Protein AF-A0AAV8VBW4-F1 (afdb_monomer)

Structure (mmCIF, N/CA/C/O backbone):
data_AF-A0AAV8VBW4-F1
#
_entry.id   AF-A0AAV8VBW4-F1
#
loop_
_atom_site.group_PDB
_atom_site.id
_atom_site.type_symbol
_atom_site.label_atom_id
_atom_site.label_alt_id
_atom_site.label_comp_id
_atom_site.label_asym_id
_atom_site.label_entity_id
_atom_site.label_seq_id
_atom_site.pdbx_PDB_ins_code
_atom_site.Cartn_x
_atom_site.Cartn_y
_atom_site.Cartn_z
_atom_site.occupancy
_atom_site.B_iso_or_equiv
_atom_site.auth_seq_id
_atom_site.auth_comp_id
_atom_site.auth_asym_id
_atom_site.auth_atom_id
_atom_site.pdbx_PDB_model_num
ATOM 1 N N . MET A 1 1 ? -19.497 1.468 20.052 1.00 55.47 1 MET A N 1
ATOM 2 C CA . MET A 1 1 ? -18.998 2.792 20.489 1.00 55.47 1 MET A CA 1
ATOM 3 C C . MET A 1 1 ? -19.080 2.876 22.002 1.00 55.47 1 MET A C 1
ATOM 5 O O . MET A 1 1 ? -20.159 2.646 22.531 1.00 55.47 1 MET A O 1
ATOM 9 N N . ALA A 1 2 ? -17.978 3.187 22.683 1.00 60.97 2 ALA A N 1
ATOM 10 C CA . ALA A 1 2 ? -18.010 3.494 24.112 1.00 60.97 2 ALA A CA 1
ATOM 11 C C . ALA A 1 2 ? -18.519 4.930 24.334 1.00 60.97 2 ALA A C 1
ATOM 13 O O . ALA A 1 2 ? -18.213 5.823 23.543 1.00 60.97 2 ALA A O 1
ATOM 14 N N . LEU A 1 3 ? -19.306 5.141 25.392 1.00 69.75 3 LEU A N 1
ATOM 15 C CA . LEU A 1 3 ? -19.822 6.462 25.783 1.00 69.75 3 LEU A CA 1
ATOM 16 C C . LEU A 1 3 ? -18.732 7.361 26.389 1.00 69.75 3 LEU A C 1
ATOM 18 O O . LEU A 1 3 ? -18.847 8.582 26.348 1.00 69.75 3 LEU A O 1
ATOM 22 N N . VAL A 1 4 ? -17.667 6.754 26.917 1.00 78.25 4 VAL A N 1
ATOM 23 C CA . VAL A 1 4 ? -16.506 7.425 27.509 1.00 78.25 4 VAL A CA 1
ATOM 24 C C . VAL A 1 4 ? -15.248 6.936 26.794 1.00 78.25 4 VAL A C 1
ATOM 26 O O . VAL A 1 4 ? -15.177 5.779 26.372 1.00 78.25 4 VAL A O 1
ATOM 29 N N . ILE A 1 5 ? -14.268 7.827 26.624 1.00 77.19 5 ILE A N 1
ATOM 30 C CA . ILE A 1 5 ? -12.952 7.480 26.074 1.00 77.19 5 ILE A CA 1
ATOM 31 C C . ILE A 1 5 ? -12.319 6.436 27.008 1.00 77.19 5 ILE A C 1
ATOM 33 O O . ILE A 1 5 ? -12.286 6.676 28.215 1.00 77.19 5 ILE A O 1
ATOM 37 N N . PRO A 1 6 ? -11.831 5.292 26.496 1.00 81.31 6 PRO A N 1
ATOM 38 C CA . PRO A 1 6 ? -11.199 4.296 27.351 1.00 81.31 6 PRO A CA 1
ATOM 39 C C . PRO A 1 6 ? -9.971 4.896 28.039 1.00 81.31 6 PRO A C 1
ATOM 41 O O . PRO A 1 6 ? -9.209 5.634 27.416 1.00 81.31 6 PRO A O 1
ATOM 44 N N . GLU A 1 7 ? -9.754 4.540 29.306 1.00 80.81 7 GLU A N 1
ATOM 45 C CA . GLU A 1 7 ? -8.625 5.047 30.103 1.00 80.81 7 GLU A CA 1
ATOM 46 C C . GLU A 1 7 ? -7.273 4.770 29.428 1.00 80.81 7 GLU A C 1
ATOM 48 O O . GLU A 1 7 ? -6.357 5.590 29.474 1.00 80.81 7 GLU A O 1
ATOM 53 N N . LYS A 1 8 ? -7.171 3.637 28.722 1.00 85.56 8 LYS A N 1
ATOM 54 C CA . LYS A 1 8 ? -5.994 3.236 27.947 1.00 85.56 8 LYS A CA 1
ATOM 55 C C . LYS A 1 8 ? -6.204 3.499 26.454 1.00 85.56 8 LYS A C 1
ATOM 57 O O . LYS A 1 8 ? -6.339 2.570 25.664 1.00 85.56 8 LYS A O 1
ATOM 62 N N . PHE A 1 9 ? -6.234 4.772 26.065 1.00 88.56 9 PHE A N 1
ATOM 63 C CA . PHE A 1 9 ? -6.279 5.177 24.658 1.00 88.56 9 PHE A CA 1
ATOM 64 C C . PHE A 1 9 ? -4.876 5.459 24.109 1.00 88.56 9 PHE A C 1
ATOM 66 O O . PHE A 1 9 ? -4.156 6.326 24.609 1.00 88.56 9 PHE A O 1
ATOM 73 N N . GLN A 1 10 ? -4.49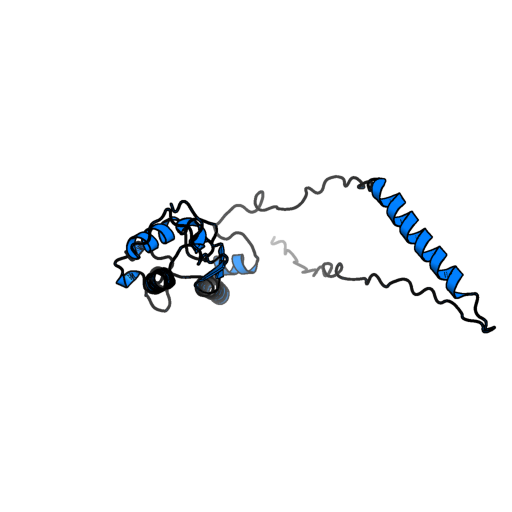0 4.774 23.033 1.00 91.06 10 GLN A N 1
ATOM 74 C CA . GLN A 1 10 ? -3.220 5.035 22.358 1.00 91.06 10 GLN A CA 1
ATOM 75 C C . GLN A 1 10 ? -3.397 6.072 21.247 1.00 91.06 10 GLN A C 1
ATOM 77 O O . GLN A 1 10 ? -3.991 5.811 20.202 1.00 91.06 10 GLN A O 1
ATOM 82 N N . HIS A 1 11 ? -2.843 7.270 21.443 1.00 91.25 11 HIS A N 1
ATOM 83 C CA . HIS A 1 11 ? -2.918 8.333 20.436 1.00 91.25 11 HIS A CA 1
ATOM 84 C C . HIS A 1 11 ? -2.100 8.034 19.177 1.00 91.25 11 HIS A C 1
ATOM 86 O O . HIS A 1 11 ? -2.507 8.414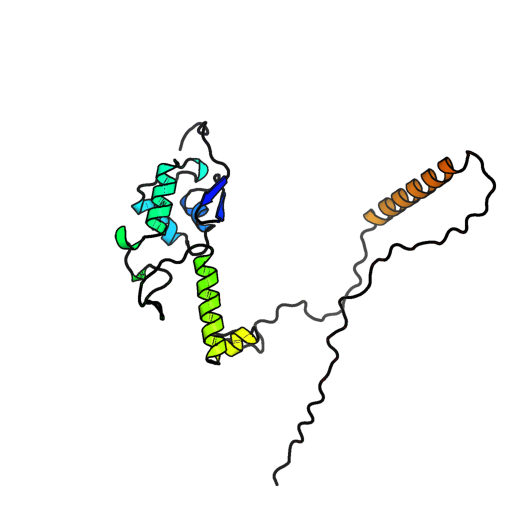 18.078 1.00 91.25 11 HIS A O 1
ATOM 92 N N . ILE A 1 12 ? -0.948 7.381 19.335 1.00 93.50 12 ILE A N 1
ATOM 93 C CA . ILE A 1 12 ? -0.034 7.056 18.242 1.00 93.50 12 ILE A CA 1
ATOM 94 C C . ILE A 1 12 ? 0.316 5.580 18.346 1.00 93.50 12 ILE A C 1
ATOM 96 O O . ILE A 1 12 ? 0.823 5.130 19.368 1.00 93.50 12 ILE A O 1
ATOM 100 N N . LEU A 1 13 ? 0.084 4.857 17.258 1.00 91.62 13 LEU A N 1
ATOM 101 C CA . LEU A 1 13 ? 0.465 3.459 17.108 1.00 91.62 13 LEU A CA 1
ATOM 102 C C . LEU A 1 13 ? 1.650 3.361 16.161 1.00 91.62 13 LEU A C 1
ATOM 104 O O . LEU A 1 13 ? 1.697 4.050 15.142 1.00 91.62 13 LEU A O 1
ATOM 108 N N . ARG A 1 14 ? 2.601 2.480 16.457 1.00 91.06 14 ARG A N 1
ATOM 109 C CA . ARG A 1 14 ? 3.718 2.200 15.554 1.00 91.06 14 ARG A CA 1
ATOM 110 C C . ARG A 1 14 ? 3.590 0.788 15.009 1.00 91.06 14 ARG A C 1
ATOM 112 O O . ARG A 1 14 ? 3.766 -0.178 15.735 1.00 91.06 14 ARG A O 1
ATOM 119 N N . ILE A 1 15 ? 3.314 0.683 13.710 1.00 90.06 15 ILE A N 1
ATOM 120 C CA . ILE A 1 15 ? 3.079 -0.591 13.022 1.00 90.06 15 ILE A CA 1
ATOM 121 C C . ILE A 1 15 ? 3.952 -0.648 11.764 1.00 90.06 15 ILE A C 1
ATOM 123 O O . ILE A 1 15 ? 3.994 0.305 10.979 1.00 90.06 15 ILE A O 1
ATOM 127 N N . LEU A 1 16 ? 4.680 -1.760 11.583 1.00 87.81 16 LEU A N 1
ATOM 128 C CA . LEU A 1 16 ? 5.540 -2.055 10.419 1.00 87.81 16 LEU A CA 1
ATOM 129 C C . LEU A 1 16 ? 6.483 -0.903 10.007 1.00 87.81 16 LEU A C 1
ATOM 131 O O . LEU A 1 16 ? 6.711 -0.657 8.820 1.00 87.81 16 LEU A O 1
ATOM 135 N N . GLY A 1 17 ? 7.027 -0.182 10.992 1.00 86.12 17 GLY A N 1
ATOM 136 C CA . GLY A 1 17 ? 7.956 0.933 10.774 1.00 86.12 17 GLY A CA 1
ATOM 137 C C . GLY A 1 17 ? 7.296 2.269 10.410 1.00 86.12 17 GLY A C 1
ATOM 138 O O . GLY A 1 17 ? 7.999 3.208 10.045 1.00 86.12 17 GLY A O 1
ATOM 139 N N . THR A 1 18 ? 5.969 2.382 10.521 1.00 91.88 18 THR A N 1
ATOM 140 C CA . THR A 1 18 ? 5.215 3.626 10.287 1.00 91.88 18 THR A CA 1
ATOM 141 C C . THR A 1 18 ? 4.433 4.057 11.526 1.00 91.88 18 THR A C 1
ATOM 143 O O . THR A 1 18 ? 4.012 3.216 12.319 1.00 91.88 18 THR A O 1
ATOM 146 N N . ASN A 1 19 ? 4.246 5.369 11.689 1.00 95.00 19 ASN A N 1
ATOM 147 C CA . ASN A 1 19 ? 3.419 5.937 12.752 1.00 95.00 19 ASN A CA 1
ATOM 148 C C . ASN A 1 19 ? 1.983 6.111 12.233 1.00 95.00 19 ASN A C 1
ATOM 150 O O . ASN A 1 19 ? 1.769 6.717 11.181 1.00 95.00 19 ASN A O 1
ATOM 154 N N . ILE A 1 20 ? 1.015 5.594 12.977 1.00 93.75 20 ILE A N 1
ATOM 155 C CA . ILE A 1 20 ? -0.411 5.584 12.666 1.00 93.75 20 ILE A CA 1
ATOM 156 C C . ILE A 1 20 ? -1.150 6.431 13.701 1.00 93.75 20 ILE A C 1
ATOM 158 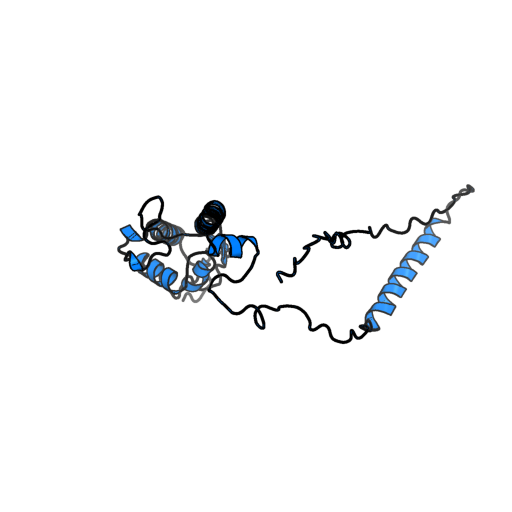O O . ILE A 1 20 ? -0.852 6.384 14.893 1.00 93.75 20 ILE A O 1
ATOM 162 N N . ASP A 1 21 ? -2.126 7.205 13.230 1.00 94.44 21 ASP A N 1
ATOM 163 C CA . ASP A 1 21 ? -2.984 8.044 14.067 1.00 94.44 21 ASP A CA 1
ATOM 164 C C . ASP A 1 21 ? -4.110 7.215 14.707 1.00 94.44 21 ASP A C 1
ATOM 166 O O . ASP A 1 21 ? -4.960 6.658 14.004 1.00 94.44 21 ASP A O 1
ATOM 170 N N . GLY A 1 22 ? -4.129 7.172 16.041 1.00 92.69 22 GLY A N 1
ATOM 171 C CA . GLY A 1 22 ? -5.095 6.431 16.852 1.00 92.69 22 GLY A CA 1
ATOM 172 C C . GLY A 1 22 ? -6.515 6.996 16.804 1.00 92.69 22 GLY A C 1
ATOM 173 O O . GLY A 1 22 ? -7.481 6.280 17.066 1.00 92.69 22 GLY A O 1
ATOM 174 N N . LYS A 1 23 ? -6.685 8.272 16.426 1.00 91.69 23 LYS A N 1
ATOM 175 C CA . LYS A 1 23 ? -8.010 8.914 16.376 1.00 91.69 23 LYS A CA 1
ATOM 176 C C . LYS A 1 23 ? -8.855 8.422 15.205 1.00 91.69 23 LYS A C 1
ATOM 178 O O . LYS A 1 23 ? -10.082 8.506 15.260 1.00 91.69 23 LYS A O 1
ATOM 183 N N . ARG A 1 24 ? -8.235 7.937 14.129 1.00 92.81 24 ARG A N 1
ATOM 184 C CA . ARG A 1 24 ? -8.947 7.450 12.938 1.00 92.81 24 ARG A CA 1
ATOM 185 C C . ARG A 1 24 ? -9.516 6.052 13.184 1.00 92.81 24 ARG A C 1
ATOM 187 O O . ARG A 1 24 ? -8.986 5.290 13.987 1.00 92.81 24 ARG A O 1
ATOM 194 N N . LYS A 1 25 ? -10.578 5.692 12.454 1.00 93.62 25 LYS A N 1
ATOM 195 C CA . LYS A 1 25 ? -11.069 4.302 12.438 1.00 93.62 25 LYS A CA 1
ATOM 196 C C . LYS A 1 25 ? -9.968 3.362 11.948 1.00 93.62 25 LYS A C 1
ATOM 198 O O . LYS A 1 25 ? -9.235 3.733 11.022 1.00 93.62 25 LYS A O 1
ATOM 203 N N . VAL A 1 26 ? -9.899 2.153 12.510 1.00 93.50 26 VAL A N 1
ATOM 204 C CA . VAL A 1 26 ? -8.814 1.184 12.249 1.00 93.50 26 VAL A CA 1
ATOM 205 C C . VAL A 1 26 ? -8.616 0.954 10.748 1.00 93.50 26 VAL A C 1
ATOM 207 O O . VAL A 1 26 ? -7.496 1.041 10.240 1.00 93.50 26 VAL A O 1
ATOM 210 N N . MET A 1 27 ? -9.714 0.777 10.003 1.00 92.94 27 MET A N 1
ATOM 211 C CA . MET A 1 27 ? -9.673 0.515 8.562 1.00 92.94 27 MET A CA 1
ATOM 212 C C . MET A 1 27 ? -8.894 1.586 7.782 1.00 92.94 27 MET A C 1
ATOM 214 O O . MET A 1 27 ? -8.099 1.255 6.898 1.00 92.94 27 MET A O 1
ATOM 218 N N . PHE A 1 28 ? -9.117 2.865 8.095 1.00 94.69 28 PHE A N 1
ATOM 219 C CA . PHE A 1 28 ? -8.440 3.982 7.432 1.00 94.69 28 PHE A CA 1
ATOM 220 C C . PHE A 1 28 ? -7.054 4.237 8.015 1.00 94.69 28 PHE A C 1
ATOM 222 O O . PHE A 1 28 ? -6.147 4.623 7.280 1.00 94.69 28 PHE A O 1
ATOM 229 N N . ALA A 1 29 ? -6.877 4.006 9.313 1.00 95.00 29 ALA A N 1
ATOM 230 C CA . ALA A 1 29 ? -5.608 4.185 10.000 1.00 95.00 29 ALA A CA 1
ATOM 231 C C . ALA A 1 29 ? -4.507 3.298 9.384 1.00 95.00 29 ALA A C 1
ATOM 233 O O . ALA A 1 29 ? -3.436 3.797 9.038 1.00 95.00 29 ALA A O 1
ATOM 234 N N . LEU A 1 30 ? -4.815 2.027 9.100 1.00 93.06 30 LEU A N 1
ATOM 235 C CA . LEU A 1 30 ? -3.878 1.083 8.473 1.00 93.06 30 LEU A CA 1
ATOM 236 C C . LEU A 1 30 ? -3.437 1.486 7.054 1.00 93.06 30 LEU A C 1
ATOM 238 O O . LEU A 1 30 ? -2.376 1.065 6.601 1.00 93.06 30 LEU A O 1
ATOM 242 N N . THR A 1 31 ? -4.197 2.335 6.351 1.00 94.25 31 THR A N 1
ATOM 243 C CA . THR A 1 31 ? -3.816 2.800 4.999 1.00 94.25 31 THR A CA 1
ATOM 244 C C . THR A 1 31 ? -2.630 3.764 4.986 1.00 94.25 31 THR A C 1
ATOM 246 O O . THR A 1 31 ? -2.091 4.057 3.921 1.00 94.25 31 THR A O 1
ATOM 249 N N . ALA A 1 32 ? -2.195 4.242 6.156 1.00 94.12 32 ALA A N 1
ATOM 250 C CA . ALA A 1 32 ? -0.945 4.985 6.284 1.00 94.12 32 ALA A CA 1
ATOM 251 C C . ALA A 1 32 ? 0.285 4.117 5.945 1.00 94.12 32 ALA A C 1
ATOM 253 O O . ALA A 1 32 ? 1.314 4.642 5.515 1.00 94.12 32 ALA A O 1
ATOM 254 N N . ILE A 1 33 ? 0.175 2.792 6.091 1.00 94.12 33 ILE A N 1
ATOM 255 C CA . ILE A 1 33 ? 1.232 1.848 5.733 1.00 94.12 33 ILE A CA 1
ATOM 256 C C . ILE A 1 33 ? 1.289 1.719 4.206 1.00 94.12 33 ILE A C 1
ATOM 258 O O . ILE A 1 33 ? 0.321 1.326 3.549 1.00 94.12 33 ILE A O 1
ATOM 262 N N . LYS A 1 34 ? 2.459 1.982 3.615 1.00 93.38 34 LYS A N 1
ATOM 263 C CA . LYS A 1 34 ? 2.677 1.741 2.181 1.00 93.38 34 LYS A CA 1
ATOM 264 C C . LYS A 1 34 ? 2.456 0.266 1.843 1.00 93.38 34 LYS A C 1
ATOM 266 O O . LYS A 1 34 ? 2.972 -0.616 2.526 1.00 93.38 34 LYS A O 1
ATOM 271 N N . GLY A 1 35 ? 1.721 0.011 0.763 1.00 92.12 35 GLY A N 1
ATOM 272 C CA . GLY A 1 35 ? 1.348 -1.342 0.339 1.00 92.12 35 GLY A CA 1
ATOM 273 C C . GLY A 1 35 ? 0.019 -1.834 0.916 1.00 92.12 35 GLY A C 1
ATOM 274 O O . GLY A 1 35 ? -0.476 -2.866 0.468 1.00 92.12 35 GLY A O 1
ATOM 275 N N . VAL A 1 36 ? -0.601 -1.083 1.835 1.00 94.62 36 VAL A N 1
ATOM 276 C CA . VAL A 1 36 ? -1.905 -1.407 2.426 1.00 94.62 36 VAL A CA 1
ATOM 277 C C . VAL A 1 36 ? -2.970 -0.444 1.919 1.00 94.62 36 VAL A C 1
ATOM 279 O O . VAL A 1 36 ? -2.987 0.741 2.238 1.00 94.62 36 VAL A O 1
ATOM 282 N N . GLY A 1 37 ? -3.890 -0.966 1.112 1.00 94.75 37 GLY A N 1
ATOM 283 C CA . GLY A 1 37 ? -5.066 -0.224 0.661 1.00 94.75 37 GLY A CA 1
ATOM 284 C C . GLY A 1 37 ? -6.280 -0.420 1.570 1.00 94.75 37 GLY A C 1
ATOM 285 O O . GLY A 1 37 ? -6.297 -1.291 2.438 1.00 94.75 37 GLY A O 1
ATOM 286 N N . ARG A 1 38 ? -7.358 0.326 1.293 1.00 94.75 38 ARG A N 1
ATOM 287 C CA . ARG A 1 38 ? -8.653 0.198 1.997 1.00 94.75 38 ARG A CA 1
ATOM 288 C C . ARG A 1 38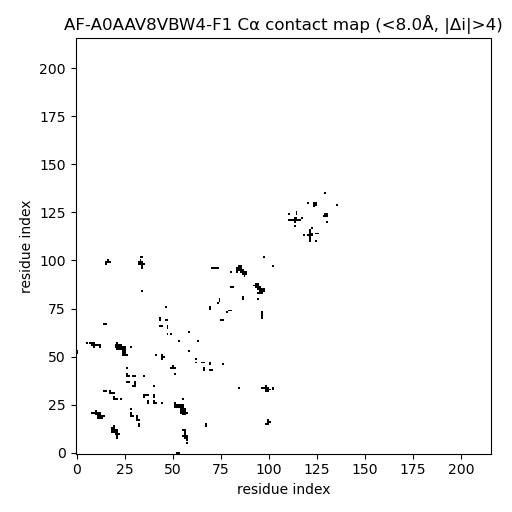 ? -9.203 -1.234 1.951 1.00 94.75 38 ARG A C 1
ATOM 290 O O . ARG A 1 38 ? -9.637 -1.764 2.966 1.00 94.75 38 ARG A O 1
ATOM 297 N N . ARG A 1 39 ? -9.147 -1.873 0.775 1.00 94.19 39 ARG A N 1
ATOM 298 C CA . ARG A 1 39 ? -9.632 -3.250 0.573 1.00 94.19 39 ARG A CA 1
ATOM 299 C C . ARG A 1 39 ? -8.790 -4.275 1.334 1.00 94.19 39 ARG A C 1
ATOM 301 O O . ARG A 1 39 ? -9.348 -5.196 1.916 1.00 94.19 39 ARG A O 1
ATOM 308 N N . TYR A 1 40 ? -7.468 -4.098 1.332 1.00 94.62 40 TYR A N 1
ATOM 309 C CA . TYR A 1 40 ? -6.543 -4.983 2.042 1.00 94.62 40 TYR A CA 1
ATOM 310 C C . TYR A 1 40 ? -6.753 -4.887 3.554 1.00 94.62 40 TYR A C 1
ATOM 312 O O . TYR A 1 40 ? -6.971 -5.900 4.203 1.00 94.62 40 TYR A O 1
ATOM 320 N N . SER A 1 41 ? -6.806 -3.661 4.077 1.00 94.56 41 SER A N 1
ATOM 321 C CA . SER A 1 41 ? -7.109 -3.369 5.481 1.00 94.56 41 SER A CA 1
ATOM 322 C C . SER A 1 41 ? -8.411 -4.033 5.949 1.00 94.56 41 SER A C 1
ATOM 324 O O . SER A 1 41 ? -8.420 -4.732 6.955 1.00 94.56 41 SER A O 1
ATOM 326 N N . ASN A 1 42 ? -9.492 -3.917 5.170 1.00 94.38 42 ASN A N 1
ATOM 327 C CA . ASN A 1 42 ? -10.776 -4.551 5.489 1.00 94.38 42 ASN A CA 1
ATOM 328 C C . ASN A 1 42 ? -10.668 -6.087 5.572 1.00 94.38 42 ASN A C 1
ATOM 330 O O . ASN A 1 42 ? -11.159 -6.691 6.519 1.00 94.38 42 ASN A O 1
ATOM 334 N N . ILE A 1 43 ? -9.984 -6.727 4.618 1.00 94.19 43 ILE A N 1
ATOM 335 C CA . ILE A 1 43 ? -9.793 -8.184 4.646 1.00 94.19 43 ILE A CA 1
ATOM 336 C C . ILE A 1 43 ? -8.948 -8.610 5.847 1.00 94.19 43 ILE A C 1
ATOM 338 O O . ILE A 1 43 ? -9.315 -9.569 6.513 1.00 94.19 43 ILE A O 1
ATOM 342 N N . VAL A 1 44 ? -7.863 -7.896 6.149 1.00 94.19 44 VAL A N 1
ATOM 343 C CA . VAL A 1 44 ? -7.015 -8.199 7.311 1.00 94.19 44 VAL A CA 1
ATOM 344 C C . VAL A 1 44 ? -7.811 -8.085 8.609 1.00 94.19 44 VAL A C 1
ATOM 346 O O . VAL A 1 44 ? -7.771 -9.008 9.411 1.00 94.19 44 VAL A O 1
ATOM 349 N N . LEU A 1 45 ? -8.595 -7.018 8.787 1.00 94.19 45 LEU A N 1
ATOM 350 C CA . LEU A 1 45 ? -9.419 -6.828 9.986 1.00 94.19 45 LEU A CA 1
ATOM 351 C C . LEU A 1 45 ? -10.484 -7.915 10.139 1.00 94.19 45 LEU A C 1
ATOM 353 O O . LEU A 1 45 ? -10.658 -8.447 11.228 1.00 94.19 45 LEU A O 1
ATOM 357 N N . LYS A 1 46 ? -11.114 -8.323 9.034 1.00 93.31 46 LYS A N 1
ATOM 358 C CA . LYS A 1 46 ? -12.056 -9.452 9.014 1.00 93.31 46 LYS A CA 1
ATOM 359 C C . LYS A 1 46 ? -11.412 -10.802 9.313 1.00 93.31 46 LYS A C 1
ATOM 361 O O . LYS A 1 46 ? -12.117 -11.721 9.690 1.00 93.31 46 LYS A O 1
ATOM 366 N N . LYS A 1 47 ? -10.111 -10.961 9.064 1.00 93.12 47 LYS A N 1
ATOM 367 C CA . LYS A 1 47 ? -9.363 -12.181 9.410 1.00 93.12 47 LYS A CA 1
ATOM 368 C C . LYS A 1 47 ? -8.804 -12.137 10.827 1.00 93.12 47 LYS A C 1
ATOM 370 O O . LYS A 1 47 ? -8.570 -13.189 11.402 1.00 93.12 47 LYS A O 1
ATOM 375 N N . ALA A 1 48 ? -8.582 -10.937 11.352 1.00 93.19 48 ALA A N 1
ATOM 376 C CA . ALA A 1 48 ? -8.166 -10.695 12.725 1.00 93.19 48 ALA A CA 1
ATOM 377 C C . ALA A 1 48 ? -9.348 -10.682 13.710 1.00 93.19 48 ALA A C 1
ATOM 379 O O . ALA A 1 48 ? -9.118 -10.526 14.905 1.00 93.19 48 ALA A O 1
ATOM 380 N N . ASP A 1 49 ? 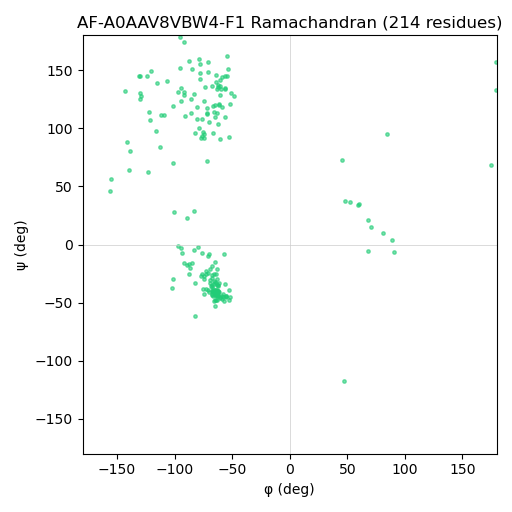-10.584 -10.785 13.207 1.00 92.25 49 ASP A N 1
ATOM 381 C CA . ASP A 1 49 ? -11.833 -10.627 13.961 1.00 92.25 49 ASP A CA 1
ATOM 382 C C . ASP A 1 49 ? -11.897 -9.309 14.759 1.00 92.25 49 ASP A C 1
ATOM 384 O O . ASP A 1 49 ? -12.435 -9.235 15.862 1.00 92.25 49 ASP A O 1
ATOM 388 N N . VAL A 1 50 ? -11.352 -8.235 14.175 1.00 91.50 50 VAL A N 1
ATOM 389 C CA . VAL A 1 50 ? -11.401 -6.880 14.738 1.00 91.50 50 VAL A CA 1
ATOM 390 C C . VAL A 1 50 ? -12.543 -6.105 14.093 1.00 91.50 50 VAL A C 1
ATOM 392 O O . VAL A 1 50 ? -12.667 -6.048 12.867 1.00 91.50 50 VAL A O 1
ATOM 395 N N . ASP A 1 51 ? -13.358 -5.461 14.926 1.00 91.50 51 ASP A N 1
ATOM 396 C CA . ASP A 1 51 ? -14.443 -4.604 14.456 1.00 91.50 51 ASP A CA 1
ATOM 397 C C . ASP A 1 51 ? -13.917 -3.405 13.639 1.00 91.50 51 ASP A C 1
ATOM 399 O O . ASP A 1 51 ? -12.929 -2.754 13.986 1.00 91.50 51 ASP A O 1
ATOM 403 N N . LEU A 1 52 ? -14.599 -3.110 12.531 1.00 89.88 52 LEU A N 1
ATOM 404 C CA . LEU A 1 52 ? -14.223 -2.059 11.585 1.00 89.88 52 LEU A CA 1
ATOM 405 C C . LEU A 1 52 ? -14.561 -0.654 12.090 1.00 89.88 52 LEU A C 1
ATOM 407 O O . LEU A 1 52 ? -13.941 0.318 11.640 1.00 89.88 52 LEU A O 1
ATOM 411 N N . ASP A 1 53 ? -15.549 -0.542 12.979 1.00 90.44 53 ASP A N 1
ATOM 412 C CA . ASP A 1 53 ? -16.006 0.739 13.513 1.00 90.44 53 ASP A CA 1
ATOM 413 C C . ASP A 1 53 ? -15.196 1.231 14.712 1.00 90.44 53 ASP A C 1
ATOM 415 O O . ASP A 1 53 ? -15.218 2.436 14.998 1.00 90.44 53 ASP A O 1
ATOM 419 N N . LYS A 1 54 ? -14.412 0.345 15.339 1.00 90.31 54 LYS A N 1
ATOM 420 C CA . LYS A 1 54 ? -13.416 0.703 16.355 1.00 90.31 54 LYS A CA 1
ATOM 421 C C . LYS A 1 54 ? -12.446 1.771 15.844 1.00 90.31 54 LYS A C 1
ATOM 423 O O . LYS A 1 54 ? -12.126 1.876 14.647 1.00 90.31 54 LYS A O 1
ATOM 428 N N . ARG A 1 55 ? -11.930 2.576 16.773 1.00 91.62 55 ARG A N 1
ATOM 429 C CA . ARG A 1 55 ? -10.797 3.471 16.495 1.00 91.62 55 ARG A CA 1
ATOM 430 C C . ARG A 1 55 ? -9.484 2.723 16.661 1.00 91.62 55 ARG A C 1
ATOM 432 O O . ARG A 1 55 ? -9.386 1.799 17.455 1.00 91.62 55 ARG A O 1
ATOM 439 N N . ALA A 1 56 ? -8.461 3.147 15.924 1.00 92.56 56 ALA A N 1
ATOM 440 C CA . ALA A 1 56 ? -7.140 2.534 16.012 1.00 92.56 56 ALA A CA 1
ATOM 441 C C . ALA A 1 56 ? -6.581 2.585 17.439 1.00 92.56 56 ALA A C 1
ATOM 443 O O . ALA A 1 56 ? -6.101 1.577 17.933 1.00 92.56 56 ALA A O 1
ATOM 444 N N . GLY A 1 57 ? -6.733 3.713 18.135 1.00 91.00 57 GLY A N 1
ATOM 445 C CA . GLY A 1 57 ? -6.237 3.879 19.504 1.00 91.00 57 GLY A CA 1
ATOM 446 C C . GLY A 1 57 ? -6.978 3.079 20.577 1.00 91.00 57 GLY A C 1
ATOM 447 O O . GLY A 1 57 ? -6.527 3.061 21.717 1.00 91.00 57 GLY A O 1
ATOM 448 N N . GLU A 1 58 ? -8.097 2.443 20.224 1.00 90.94 58 GLU A N 1
ATOM 449 C CA . GLU A 1 58 ? -8.870 1.558 21.106 1.00 90.94 58 GLU A CA 1
ATOM 450 C C . GLU A 1 58 ? -8.451 0.086 20.945 1.00 90.94 58 GLU A C 1
ATOM 452 O O . GLU A 1 58 ? -8.921 -0.764 21.699 1.00 90.94 58 GLU A O 1
ATOM 457 N N . CYS A 1 59 ? -7.598 -0.234 19.963 1.00 89.25 59 CYS A N 1
ATOM 458 C CA . CYS A 1 59 ? -7.131 -1.599 19.747 1.00 89.25 59 CYS A CA 1
ATOM 459 C C . CYS A 1 59 ? -6.242 -2.067 20.900 1.00 89.25 59 CYS A C 1
ATOM 461 O O . CYS A 1 59 ? -5.341 -1.355 21.350 1.00 89.25 59 CYS A O 1
ATOM 463 N N . SER A 1 60 ? -6.470 -3.305 21.329 1.00 91.44 60 SER A N 1
ATOM 464 C CA . SER A 1 60 ? -5.577 -3.989 22.262 1.00 91.44 60 SER A CA 1
ATOM 465 C C . SER A 1 60 ? -4.260 -4.365 21.581 1.00 91.44 60 SER A C 1
ATOM 467 O O . SER A 1 60 ? -4.177 -4.507 20.360 1.00 91.44 60 SER A O 1
ATOM 469 N N . GLU A 1 61 ? -3.214 -4.551 22.379 1.00 90.50 61 GLU A N 1
ATOM 470 C CA . GLU A 1 61 ? -1.890 -4.920 21.872 1.00 90.50 61 GLU A CA 1
ATOM 471 C C . GLU A 1 61 ? -1.904 -6.294 21.178 1.00 90.50 61 GLU A C 1
ATOM 473 O O . GLU A 1 61 ? -1.301 -6.460 20.119 1.00 90.50 61 GLU A O 1
ATOM 478 N N . GLU A 1 62 ? -2.717 -7.228 21.679 1.00 92.50 62 GLU A N 1
ATOM 479 C CA . GLU A 1 62 ? -2.947 -8.537 21.057 1.00 92.50 62 GLU A CA 1
ATOM 480 C C . GLU A 1 62 ? -3.616 -8.429 19.677 1.00 92.50 62 GLU A C 1
ATOM 482 O O . GLU A 1 62 ? -3.236 -9.124 18.734 1.00 92.50 62 GLU A O 1
ATOM 487 N N . GLU A 1 63 ? -4.618 -7.553 19.525 1.00 93.25 63 GLU A N 1
ATOM 488 C CA . GLU A 1 63 ? -5.256 -7.293 18.226 1.00 93.25 63 GLU A CA 1
ATOM 489 C C . GLU A 1 63 ? -4.249 -6.690 17.235 1.00 93.25 63 GLU A C 1
ATOM 491 O O . GLU A 1 63 ? -4.234 -7.060 16.058 1.00 93.25 63 GLU A O 1
ATOM 496 N N . VAL A 1 64 ? -3.377 -5.791 17.703 1.00 93.50 64 VAL A N 1
ATOM 497 C CA . VAL A 1 64 ? -2.322 -5.190 16.876 1.00 93.50 64 VAL A CA 1
ATOM 498 C C . VAL A 1 64 ? -1.324 -6.251 16.408 1.00 93.50 64 VAL A C 1
ATOM 500 O O . VAL A 1 64 ? -0.978 -6.277 15.224 1.00 93.50 64 VAL A O 1
ATOM 503 N N . GLU A 1 65 ? -0.901 -7.162 17.283 1.00 93.56 65 GLU A N 1
ATOM 504 C CA . GLU A 1 65 ? 0.009 -8.252 16.920 1.00 93.56 65 GLU A CA 1
ATOM 505 C C . GLU A 1 65 ? -0.633 -9.231 15.922 1.00 93.56 65 GLU A C 1
ATOM 507 O O . GLU A 1 65 ? -0.015 -9.601 14.917 1.00 93.56 65 GLU A O 1
ATOM 512 N N . LYS A 1 66 ? -1.915 -9.573 16.106 1.00 93.75 66 LYS A N 1
ATOM 513 C CA . LYS A 1 66 ? -2.688 -10.366 15.131 1.00 93.75 66 LYS A CA 1
ATOM 514 C C . LYS A 1 66 ? -2.733 -9.690 13.760 1.00 93.75 66 LYS A C 1
ATOM 516 O O . LYS A 1 66 ? -2.479 -10.333 12.743 1.00 93.75 66 LYS A O 1
ATOM 521 N N . ILE A 1 67 ? -2.986 -8.382 13.709 1.00 93.62 67 ILE A N 1
ATOM 522 C CA . ILE A 1 67 ? -2.963 -7.625 12.450 1.00 93.62 67 ILE A CA 1
ATOM 523 C C . ILE A 1 67 ? -1.578 -7.728 11.793 1.00 93.62 67 ILE A C 1
ATOM 525 O O . ILE A 1 67 ? -1.489 -8.030 10.603 1.00 93.62 67 ILE A O 1
ATOM 529 N N . VAL A 1 68 ? -0.494 -7.538 12.548 1.00 93.69 68 VAL A N 1
ATOM 530 C CA . VAL A 1 68 ? 0.880 -7.611 12.021 1.00 93.69 68 VAL A CA 1
ATOM 531 C C . VAL A 1 68 ? 1.212 -9.004 11.481 1.00 93.69 68 VAL A C 1
ATOM 533 O O . VAL A 1 68 ? 1.756 -9.119 10.381 1.00 93.69 68 VAL A O 1
ATOM 536 N N . THR A 1 69 ? 0.855 -10.067 12.201 1.00 93.25 69 THR A N 1
ATOM 537 C CA . THR A 1 69 ? 1.121 -11.448 11.765 1.00 93.25 69 THR A CA 1
ATOM 538 C C . THR A 1 69 ? 0.348 -11.809 10.495 1.00 93.25 69 THR A C 1
ATOM 540 O O . THR A 1 69 ? 0.932 -12.386 9.572 1.00 93.25 69 THR A O 1
ATOM 543 N N . ILE A 1 70 ? -0.923 -11.403 10.385 1.00 93.38 70 ILE A N 1
ATOM 544 C CA . ILE A 1 70 ? -1.732 -11.585 9.167 1.00 93.38 70 ILE A CA 1
ATOM 545 C C . ILE A 1 70 ? -1.144 -10.797 7.996 1.00 93.38 70 ILE A C 1
ATOM 547 O O . ILE A 1 70 ? -1.114 -11.285 6.865 1.00 93.38 70 ILE A O 1
ATOM 551 N N . MET A 1 71 ? -0.647 -9.587 8.252 1.00 91.62 71 MET A N 1
ATOM 552 C CA . MET A 1 71 ? -0.034 -8.754 7.221 1.00 91.62 71 MET A CA 1
ATOM 553 C C . MET A 1 71 ? 1.280 -9.328 6.689 1.00 91.62 71 MET A C 1
ATOM 555 O O . MET A 1 71 ? 1.501 -9.256 5.480 1.00 91.62 71 MET A O 1
ATOM 559 N N . SER A 1 72 ? 2.122 -9.893 7.558 1.00 90.75 72 SER A N 1
ATOM 560 C CA . SER A 1 72 ? 3.379 -10.535 7.161 1.00 90.75 72 SER A CA 1
ATOM 561 C C . SER A 1 72 ? 3.144 -11.857 6.426 1.00 90.75 72 SER A C 1
ATOM 563 O O . SER A 1 72 ? 3.820 -12.133 5.437 1.00 90.75 72 SER A O 1
ATOM 565 N N . ASN A 1 73 ? 2.158 -12.653 6.860 1.00 90.94 73 ASN A N 1
ATOM 566 C CA . ASN A 1 73 ? 1.903 -13.998 6.332 1.00 90.94 73 ASN A CA 1
ATOM 567 C C . ASN A 1 73 ? 0.473 -14.180 5.786 1.00 90.94 73 ASN A C 1
ATOM 569 O O . ASN A 1 73 ? -0.260 -15.056 6.245 1.00 90.94 73 ASN A O 1
ATOM 573 N N . PRO A 1 74 ? 0.056 -13.438 4.747 1.00 90.94 74 PRO A N 1
ATOM 574 C CA . PRO A 1 74 ? -1.341 -13.418 4.299 1.00 90.94 74 PRO A CA 1
ATOM 575 C C . PRO A 1 74 ? -1.857 -14.773 3.789 1.00 90.94 74 PRO A C 1
ATOM 577 O O . PRO A 1 74 ? -3.040 -15.086 3.919 1.00 90.94 74 PRO A O 1
ATOM 580 N N . ARG A 1 75 ? -0.973 -15.611 3.234 1.00 90.44 75 ARG A N 1
ATOM 581 C CA . ARG A 1 75 ? -1.337 -16.916 2.652 1.00 90.44 75 ARG A CA 1
ATOM 582 C C . ARG A 1 75 ? -1.806 -17.918 3.709 1.00 90.44 75 ARG A C 1
ATOM 584 O O . ARG A 1 75 ? -2.730 -18.683 3.452 1.00 90.44 75 ARG A O 1
ATOM 591 N N . GLN A 1 76 ? -1.220 -17.877 4.907 1.00 91.19 76 GLN A N 1
ATOM 592 C CA . GLN A 1 76 ? -1.595 -18.763 6.018 1.00 91.19 76 GLN A CA 1
ATOM 593 C C . GLN A 1 76 ? -3.036 -18.497 6.480 1.00 91.19 76 GLN A C 1
ATOM 595 O O . GLN A 1 76 ? -3.771 -19.422 6.811 1.00 91.19 76 GLN A O 1
ATOM 600 N N . TYR A 1 77 ? -3.486 -17.245 6.381 1.00 91.12 77 TYR A N 1
ATOM 601 C CA . TYR A 1 77 ? -4.831 -16.808 6.768 1.00 91.12 77 TYR A CA 1
ATOM 602 C C . TYR A 1 77 ? -5.867 -16.902 5.635 1.00 91.12 77 TYR A C 1
ATOM 604 O O . TYR A 1 77 ? -6.903 -16.227 5.658 1.00 91.12 77 TYR A O 1
ATOM 612 N N . LYS A 1 78 ? -5.614 -17.765 4.640 1.00 89.25 78 LYS A N 1
ATOM 613 C CA . LYS A 1 78 ? -6.526 -18.050 3.518 1.00 89.25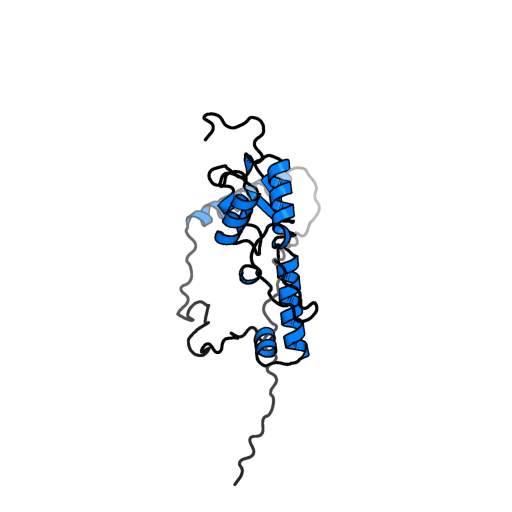 78 LYS A CA 1
ATOM 614 C C . LYS A 1 78 ? -6.855 -16.811 2.669 1.00 89.25 78 LYS A C 1
ATOM 616 O O . LYS A 1 78 ? -7.981 -16.667 2.189 1.00 89.25 78 LYS A O 1
ATOM 621 N N . ILE A 1 79 ? -5.901 -15.894 2.495 1.00 89.75 79 ILE A N 1
ATOM 622 C CA . ILE A 1 79 ? -6.010 -14.814 1.504 1.00 89.75 79 ILE A CA 1
ATOM 623 C C . ILE A 1 79 ? -5.559 -15.370 0.145 1.00 89.75 79 ILE A C 1
ATOM 625 O O . ILE A 1 79 ? -4.491 -15.977 0.072 1.00 89.75 79 ILE A O 1
ATOM 629 N N . PRO A 1 80 ? -6.343 -15.189 -0.932 1.00 91.25 80 PRO A N 1
ATOM 630 C CA . PRO A 1 80 ? -6.008 -15.764 -2.228 1.00 91.25 80 PRO A CA 1
ATOM 631 C C . PRO A 1 80 ? -4.807 -15.073 -2.890 1.00 91.25 80 PRO A C 1
ATOM 633 O O . PRO A 1 80 ? -4.626 -13.860 -2.772 1.00 91.25 80 PRO A O 1
ATOM 636 N N . ASP A 1 81 ? -4.029 -15.839 -3.660 1.00 91.81 81 ASP A N 1
ATOM 637 C CA . ASP A 1 81 ? -2.765 -15.380 -4.257 1.00 91.81 81 ASP A CA 1
ATOM 638 C C . ASP A 1 81 ? -2.949 -14.196 -5.232 1.00 91.81 81 ASP A C 1
ATOM 640 O O . ASP A 1 81 ? -2.115 -13.289 -5.272 1.00 91.81 81 ASP A O 1
ATOM 644 N N . TRP A 1 82 ? -4.079 -14.132 -5.952 1.00 91.31 82 TRP A N 1
ATOM 645 C CA . TRP A 1 82 ? -4.411 -13.022 -6.863 1.00 91.31 82 TRP A CA 1
ATOM 646 C C . TRP A 1 82 ? -4.617 -11.677 -6.151 1.00 91.31 82 TRP A C 1
ATOM 648 O O . TRP A 1 82 ? -4.652 -10.632 -6.803 1.00 91.31 82 TRP A O 1
ATOM 658 N N . PHE A 1 83 ? -4.785 -11.683 -4.828 1.00 93.06 83 PHE A N 1
ATOM 659 C CA . PHE A 1 83 ? -5.011 -10.476 -4.037 1.00 93.06 83 PHE A CA 1
ATOM 660 C C . PHE A 1 83 ? -3.712 -9.798 -3.585 1.00 93.06 83 PHE A C 1
ATOM 662 O O . PHE A 1 83 ? -3.732 -8.636 -3.179 1.00 93.06 83 PHE A O 1
ATOM 669 N N . LEU A 1 84 ? -2.586 -10.509 -3.643 1.00 92.25 84 LEU A N 1
ATOM 670 C CA . LEU A 1 84 ? -1.305 -10.023 -3.141 1.00 92.25 84 LEU A CA 1
ATOM 671 C C . LEU A 1 84 ? -0.657 -9.034 -4.117 1.00 92.25 84 LEU A C 1
ATOM 673 O O . LEU A 1 84 ? -0.796 -9.156 -5.337 1.00 92.25 84 LEU A O 1
ATOM 677 N N . ASN A 1 85 ? 0.085 -8.066 -3.570 1.00 90.75 85 ASN A N 1
ATOM 678 C CA . ASN A 1 85 ? 0.716 -6.988 -4.339 1.00 90.75 85 ASN A CA 1
ATOM 679 C C . ASN A 1 85 ? 1.773 -7.493 -5.334 1.00 90.75 85 ASN A C 1
ATOM 681 O O . ASN A 1 85 ? 1.846 -6.993 -6.457 1.00 90.75 85 ASN A O 1
ATOM 685 N N . ARG A 1 86 ? 2.637 -8.430 -4.914 1.00 92.31 86 ARG A N 1
ATOM 686 C CA . ARG A 1 86 ? 3.742 -8.944 -5.735 1.00 92.31 86 ARG A CA 1
ATOM 687 C C . ARG A 1 86 ? 3.533 -10.421 -6.004 1.00 92.31 86 ARG A C 1
ATOM 689 O O . ARG A 1 86 ? 3.837 -11.277 -5.176 1.00 92.31 86 ARG A O 1
ATOM 696 N N . GLN A 1 87 ? 2.985 -10.689 -7.179 1.00 91.69 87 GLN A N 1
ATOM 697 C CA . GLN A 1 87 ? 2.695 -12.032 -7.654 1.00 91.69 87 GLN A CA 1
ATOM 698 C C . GLN A 1 87 ? 3.854 -12.532 -8.504 1.00 91.69 87 GLN A C 1
ATOM 700 O O . GLN A 1 87 ? 4.341 -11.782 -9.350 1.00 91.69 87 GLN A O 1
ATOM 705 N N . LYS A 1 88 ? 4.269 -13.784 -8.270 1.00 91.06 88 LYS A N 1
ATOM 706 C CA . LYS A 1 88 ? 5.331 -14.480 -9.008 1.00 91.06 88 LYS A CA 1
ATOM 707 C C . LYS A 1 88 ? 6.576 -13.609 -9.209 1.00 91.06 88 LYS A C 1
ATOM 709 O O . LYS A 1 88 ? 6.846 -13.125 -10.310 1.00 91.06 88 LYS A O 1
ATOM 714 N N . ASP A 1 89 ? 7.323 -13.388 -8.129 1.00 92.62 89 ASP A N 1
ATOM 715 C CA . ASP A 1 89 ? 8.581 -12.648 -8.229 1.00 92.62 89 ASP A CA 1
ATOM 716 C C . ASP A 1 89 ? 9.542 -13.299 -9.243 1.00 92.62 89 ASP A C 1
ATOM 718 O O . ASP A 1 89 ? 9.599 -14.517 -9.361 1.00 92.62 89 ASP A O 1
ATOM 722 N N . ILE A 1 90 ? 10.320 -12.490 -9.961 1.00 89.00 90 ILE A N 1
ATOM 723 C CA . ILE A 1 90 ? 11.281 -12.968 -10.960 1.00 89.00 90 ILE A CA 1
ATOM 724 C C . ILE A 1 90 ? 12.407 -13.774 -10.303 1.00 89.00 90 ILE A C 1
ATOM 726 O O . ILE A 1 90 ? 12.916 -14.700 -10.923 1.00 89.00 90 ILE A O 1
ATOM 730 N N . ILE A 1 91 ? 12.804 -13.406 -9.082 1.00 90.06 91 ILE A N 1
ATOM 731 C CA . ILE A 1 91 ? 13.902 -14.068 -8.366 1.00 90.06 91 ILE A CA 1
ATOM 732 C C . ILE A 1 91 ? 13.381 -15.335 -7.687 1.00 90.06 91 ILE A C 1
ATOM 734 O O . ILE A 1 91 ? 13.805 -16.437 -8.014 1.00 90.06 91 ILE A O 1
ATOM 738 N N . ASP A 1 92 ? 12.424 -15.176 -6.771 1.00 90.00 92 ASP A N 1
ATOM 739 C CA . ASP A 1 92 ? 11.994 -16.271 -5.898 1.00 90.00 92 ASP A CA 1
ATOM 740 C C . ASP A 1 92 ? 10.808 -17.079 -6.448 1.00 90.00 92 ASP A C 1
ATOM 742 O O . ASP A 1 92 ? 10.475 -18.129 -5.903 1.00 90.00 92 ASP A O 1
ATOM 746 N N . GLY A 1 93 ? 10.074 -16.568 -7.443 1.00 90.00 93 GLY A N 1
ATOM 747 C CA . GLY A 1 93 ? 8.825 -17.169 -7.937 1.00 90.00 93 GLY A CA 1
ATOM 748 C C . GLY A 1 93 ? 7.647 -17.121 -6.952 1.00 90.00 93 GLY A C 1
ATOM 749 O O . GLY A 1 93 ? 6.531 -17.497 -7.308 1.00 90.00 93 GLY A O 1
ATOM 750 N N . LYS A 1 94 ? 7.868 -16.650 -5.719 1.00 90.25 94 LYS A N 1
ATOM 751 C CA . LYS A 1 94 ? 6.883 -16.626 -4.629 1.00 90.25 94 LYS A CA 1
ATOM 752 C C . LYS A 1 94 ? 5.883 -15.472 -4.770 1.00 90.25 94 LYS A C 1
ATOM 754 O O . LYS A 1 94 ? 6.138 -14.472 -5.446 1.00 90.25 94 LYS A O 1
ATOM 759 N N . TYR A 1 95 ? 4.747 -15.622 -4.089 1.00 91.12 95 TYR A N 1
ATOM 760 C CA . TYR A 1 95 ? 3.702 -14.606 -3.953 1.00 91.12 95 TYR A CA 1
ATOM 761 C C . TYR A 1 95 ? 3.815 -13.940 -2.587 1.00 91.12 95 TYR A C 1
ATOM 763 O O . TYR A 1 95 ? 3.661 -14.609 -1.566 1.00 91.12 95 TYR A O 1
ATOM 771 N N . ASN A 1 96 ? 4.054 -12.630 -2.575 1.00 91.19 96 ASN A N 1
ATOM 772 C CA . ASN A 1 96 ? 4.306 -11.877 -1.352 1.00 91.19 96 ASN A CA 1
ATOM 773 C C . ASN A 1 96 ? 3.433 -10.619 -1.294 1.00 91.19 96 ASN A C 1
ATOM 775 O O . ASN A 1 96 ? 3.221 -9.932 -2.301 1.00 91.19 96 ASN A O 1
ATOM 779 N N . GLN A 1 97 ? 2.996 -10.266 -0.085 1.00 92.38 97 GLN A N 1
ATOM 780 C CA . GLN A 1 97 ? 2.529 -8.914 0.190 1.00 92.38 97 GLN A CA 1
ATOM 781 C C . GLN A 1 97 ? 3.727 -8.042 0.552 1.00 92.38 97 GLN A C 1
ATOM 783 O O . GLN A 1 97 ? 4.479 -8.357 1.466 1.00 92.38 97 GLN A O 1
ATOM 788 N N . LEU A 1 98 ? 3.900 -6.934 -0.167 1.00 92.81 98 LEU A N 1
ATOM 789 C CA . LEU A 1 98 ? 4.931 -5.950 0.150 1.00 92.81 98 LEU A CA 1
ATOM 790 C C . LEU A 1 98 ? 4.367 -4.872 1.070 1.00 92.81 98 LEU A C 1
ATOM 792 O O . LEU A 1 98 ? 3.329 -4.281 0.759 1.00 92.81 98 LEU A O 1
ATOM 796 N N . THR A 1 99 ? 5.086 -4.585 2.151 1.00 93.12 99 THR A N 1
ATOM 797 C CA . THR A 1 99 ? 4.707 -3.592 3.164 1.00 93.12 99 THR A CA 1
ATOM 798 C C . THR A 1 99 ? 5.850 -2.626 3.466 1.00 93.12 99 THR A C 1
ATOM 800 O O . THR A 1 99 ? 7.021 -3.010 3.466 1.00 93.12 99 THR A O 1
ATOM 803 N N . SER A 1 100 ? 5.499 -1.368 3.739 1.00 91.25 100 SER A N 1
ATOM 804 C CA . SER A 1 100 ? 6.406 -0.307 4.202 1.00 91.25 100 SER A CA 1
ATOM 805 C C . SER A 1 100 ? 7.715 -0.206 3.398 1.00 91.25 100 SER A C 1
ATOM 807 O O . SER A 1 100 ? 7.673 0.098 2.205 1.00 91.25 100 SER A O 1
ATOM 809 N N . SER A 1 101 ? 8.867 -0.432 4.029 1.00 92.06 101 SER A N 1
ATOM 810 C CA . SER A 1 101 ? 10.196 -0.286 3.421 1.00 92.06 101 SER A CA 1
ATOM 811 C C . SER A 1 101 ? 10.485 -1.345 2.359 1.00 92.06 101 SER A C 1
ATOM 813 O O . SER A 1 101 ? 11.134 -1.048 1.357 1.00 92.06 101 SER A O 1
ATOM 815 N N . THR A 1 102 ? 9.959 -2.560 2.530 1.00 93.06 102 THR A N 1
ATOM 816 C CA . THR A 1 102 ? 10.185 -3.666 1.586 1.00 93.06 102 THR A CA 1
ATOM 817 C C . THR A 1 102 ? 9.630 -3.346 0.199 1.00 93.06 102 THR A C 1
ATOM 819 O O . THR A 1 102 ? 10.245 -3.693 -0.809 1.00 93.06 102 THR A O 1
ATOM 822 N N . LEU A 1 103 ? 8.511 -2.615 0.134 1.00 93.62 103 LEU A N 1
ATOM 823 C CA . LEU A 1 103 ? 7.908 -2.170 -1.120 1.00 93.62 103 LEU A CA 1
ATOM 824 C C . LEU A 1 103 ? 8.830 -1.208 -1.869 1.00 93.62 103 LEU A C 1
ATOM 826 O O . LEU A 1 103 ? 9.073 -1.387 -3.063 1.00 93.62 103 LEU A O 1
ATOM 830 N N . ASP A 1 104 ? 9.359 -0.210 -1.162 1.00 93.56 104 ASP A N 1
ATOM 831 C CA . ASP A 1 104 ? 10.245 0.791 -1.751 1.00 93.56 104 ASP A CA 1
ATOM 832 C C . ASP A 1 104 ? 11.553 0.145 -2.247 1.00 93.56 104 ASP A C 1
ATOM 834 O O . ASP A 1 104 ? 12.011 0.462 -3.347 1.00 93.56 104 ASP A O 1
ATOM 838 N N . SER A 1 105 ? 12.125 -0.794 -1.484 1.00 95.00 105 SER A N 1
ATOM 839 C CA . SER A 1 105 ? 13.331 -1.533 -1.885 1.00 95.00 105 SER A CA 1
ATOM 840 C C . SER A 1 105 ? 13.096 -2.377 -3.137 1.00 95.00 105 SER A C 1
ATOM 842 O O . SER A 1 105 ? 13.853 -2.254 -4.099 1.00 95.00 105 SER A O 1
ATOM 844 N N . LYS A 1 106 ? 11.999 -3.148 -3.196 1.00 94.31 106 LYS A N 1
ATOM 845 C CA . LYS A 1 106 ? 11.677 -3.955 -4.386 1.00 94.31 106 LYS A CA 1
ATOM 846 C C . LYS A 1 106 ? 11.443 -3.106 -5.630 1.00 94.31 106 LYS A C 1
ATOM 848 O O . LYS A 1 106 ? 11.933 -3.448 -6.704 1.00 94.31 106 LYS A O 1
ATOM 853 N N . LEU A 1 107 ? 10.770 -1.962 -5.494 1.00 94.25 107 LEU A N 1
ATOM 854 C CA . LEU A 1 107 ? 10.593 -1.036 -6.612 1.00 94.25 107 LEU A CA 1
ATOM 855 C C . LEU A 1 107 ? 11.939 -0.500 -7.128 1.00 94.25 107 LEU A C 1
ATOM 857 O O . LEU A 1 107 ? 12.125 -0.379 -8.340 1.00 94.25 107 LEU A O 1
ATOM 861 N N . ARG A 1 108 ? 12.879 -0.178 -6.230 1.00 96.00 108 ARG A N 1
ATOM 862 C CA . ARG A 1 108 ? 14.226 0.282 -6.607 1.00 96.00 108 ARG A CA 1
ATOM 863 C C . ARG A 1 108 ? 15.012 -0.813 -7.322 1.00 96.00 108 ARG A C 1
ATOM 865 O O . ARG A 1 108 ? 15.523 -0.548 -8.407 1.00 96.00 108 ARG A O 1
ATOM 872 N N . GLU A 1 109 ? 15.026 -2.029 -6.781 1.00 95.44 109 GLU A N 1
ATOM 873 C CA . GLU A 1 109 ? 15.670 -3.200 -7.395 1.00 95.44 109 GLU A CA 1
ATOM 874 C C . GLU A 1 109 ? 15.136 -3.455 -8.816 1.00 95.44 109 GLU A C 1
ATOM 876 O O . GLU A 1 109 ? 15.910 -3.641 -9.758 1.00 95.44 109 GLU A O 1
ATOM 881 N N . ASP A 1 110 ? 13.814 -3.388 -9.007 1.00 94.81 110 ASP A N 1
ATOM 882 C CA . ASP A 1 110 ? 13.183 -3.566 -10.317 1.00 94.81 110 ASP A CA 1
ATOM 883 C C . ASP A 1 110 ? 13.581 -2.466 -11.317 1.00 94.81 110 ASP A C 1
ATOM 885 O O . ASP A 1 110 ? 13.855 -2.749 -12.491 1.00 94.81 110 ASP A O 1
ATOM 889 N N . LEU A 1 111 ? 13.656 -1.207 -10.870 1.00 95.31 111 LEU A N 1
ATOM 890 C CA . LEU A 1 111 ? 14.104 -0.086 -11.699 1.00 95.31 111 LEU A CA 1
ATOM 891 C C . LEU A 1 111 ? 15.585 -0.204 -12.073 1.00 95.31 111 LEU A C 1
ATOM 893 O O . LEU A 1 111 ? 15.947 0.026 -13.228 1.00 95.31 111 LEU A O 1
ATOM 897 N N . GLU A 1 112 ? 16.441 -0.561 -11.121 1.00 96.12 112 GLU A N 1
ATOM 898 C CA . GLU A 1 112 ? 17.873 -0.757 -11.346 1.00 96.12 112 GLU A CA 1
ATOM 899 C C . GLU A 1 112 ? 18.140 -1.919 -12.294 1.00 96.12 112 GLU A C 1
ATOM 901 O O . GLU A 1 112 ? 18.944 -1.787 -13.217 1.00 96.12 112 GLU A O 1
ATOM 906 N N . ARG A 1 113 ? 17.406 -3.023 -12.143 1.00 95.75 113 ARG A N 1
ATOM 907 C CA . ARG A 1 113 ? 17.455 -4.155 -13.070 1.00 95.75 113 ARG A CA 1
ATOM 908 C C . ARG A 1 113 ? 17.115 -3.724 -14.496 1.00 95.75 113 ARG A C 1
ATOM 910 O O . ARG A 1 113 ? 17.877 -4.010 -15.417 1.00 95.75 113 ARG A O 1
ATOM 917 N N . MET A 1 114 ? 16.023 -2.979 -14.692 1.00 95.25 114 MET A N 1
ATOM 918 C CA . MET A 1 114 ? 15.654 -2.471 -16.022 1.00 95.25 114 MET A CA 1
ATOM 919 C C . MET A 1 114 ? 16.705 -1.519 -16.610 1.00 95.25 114 MET A C 1
ATOM 921 O O . MET A 1 114 ? 16.918 -1.527 -17.824 1.00 95.25 114 MET A O 1
ATOM 925 N N . LYS A 1 115 ? 17.356 -0.701 -15.773 1.00 95.50 115 LYS A N 1
ATOM 926 C CA . LYS A 1 115 ? 18.447 0.192 -16.193 1.00 95.50 115 LYS A CA 1
ATOM 927 C C . LYS A 1 115 ? 19.691 -0.595 -16.613 1.00 95.50 115 LYS A C 1
ATOM 929 O O . LYS A 1 115 ? 20.249 -0.296 -17.662 1.00 95.50 115 LYS A O 1
ATOM 934 N N . LYS A 1 116 ? 20.078 -1.624 -15.851 1.00 96.75 116 LYS A N 1
ATOM 935 C CA . LYS A 1 116 ? 21.223 -2.502 -16.159 1.00 96.75 116 LYS A CA 1
ATOM 936 C C . LYS A 1 116 ? 21.032 -3.258 -17.477 1.00 96.75 116 LYS A C 1
ATOM 938 O O . LYS A 1 116 ? 21.942 -3.279 -18.294 1.00 96.75 116 LYS A O 1
ATOM 943 N N . ILE A 1 117 ? 19.830 -3.788 -17.721 1.00 96.38 117 ILE A N 1
ATOM 944 C CA . ILE A 1 117 ? 19.466 -4.465 -18.983 1.00 96.38 117 ILE A CA 1
ATOM 945 C C . ILE A 1 117 ? 19.419 -3.482 -20.173 1.00 96.38 117 ILE A C 1
ATOM 947 O O . ILE A 1 117 ? 19.465 -3.903 -21.323 1.00 96.38 117 ILE A O 1
ATOM 951 N N . ARG A 1 118 ? 19.329 -2.165 -19.919 1.00 94.62 118 ARG A N 1
ATOM 952 C CA . ARG A 1 118 ? 19.092 -1.110 -20.926 1.00 94.62 118 ARG A CA 1
ATOM 953 C C . ARG A 1 118 ? 17.778 -1.278 -21.697 1.00 94.62 118 ARG A C 1
ATOM 955 O O . ARG A 1 118 ? 17.658 -0.885 -22.855 1.00 94.62 118 ARG A O 1
ATOM 962 N N . ALA A 1 119 ? 16.743 -1.794 -21.036 1.00 95.56 119 ALA A N 1
ATOM 963 C CA . ALA A 1 119 ? 15.403 -1.841 -21.616 1.00 95.56 119 ALA A CA 1
ATOM 964 C C . ALA A 1 119 ? 14.859 -0.416 -21.855 1.00 95.56 119 ALA A C 1
ATOM 966 O O . ALA A 1 119 ? 15.076 0.475 -21.031 1.00 95.56 119 ALA A O 1
ATOM 967 N N . HIS A 1 120 ? 14.064 -0.198 -22.912 1.00 95.00 120 HIS A N 1
ATOM 968 C CA . HIS A 1 120 ? 13.485 1.124 -23.228 1.00 95.00 120 HIS A CA 1
ATOM 969 C C . HIS A 1 120 ? 12.739 1.754 -22.033 1.00 95.00 120 HIS A C 1
ATOM 971 O O . HIS A 1 120 ? 12.874 2.947 -21.757 1.00 95.00 120 HIS A O 1
ATOM 977 N N . ARG A 1 121 ? 12.003 0.944 -21.255 1.00 96.38 121 ARG A N 1
ATOM 978 C CA . ARG A 1 121 ? 11.350 1.395 -20.012 1.00 96.38 121 ARG A CA 1
ATOM 979 C C . ARG A 1 121 ? 12.361 1.853 -18.953 1.00 96.38 121 ARG A C 1
ATOM 981 O O . ARG A 1 121 ? 12.144 2.884 -18.323 1.00 96.38 121 ARG A O 1
ATOM 988 N N . GLY A 1 122 ? 13.458 1.115 -18.781 1.00 96.38 122 GLY A N 1
ATOM 989 C CA . GLY A 1 122 ? 14.549 1.455 -17.864 1.00 96.38 122 GLY A CA 1
ATOM 990 C C . GLY A 1 122 ? 15.254 2.753 -18.252 1.00 96.38 122 GLY A C 1
ATOM 991 O O . GLY A 1 122 ? 15.447 3.618 -17.401 1.00 96.38 122 GLY A O 1
ATOM 992 N N . MET A 1 123 ? 15.535 2.937 -19.545 1.00 95.50 123 MET A N 1
ATOM 993 C CA . MET A 1 123 ? 16.117 4.176 -20.077 1.00 95.50 123 MET A CA 1
ATOM 994 C C . MET A 1 123 ? 15.195 5.381 -19.858 1.00 95.50 123 MET A C 1
ATOM 996 O O . MET A 1 123 ? 15.639 6.427 -19.392 1.00 95.50 123 MET A O 1
ATOM 1000 N N . ARG A 1 124 ? 13.881 5.231 -20.072 1.00 95.44 124 ARG A N 1
ATOM 1001 C CA . ARG A 1 124 ? 12.915 6.298 -19.753 1.00 95.44 124 ARG A CA 1
ATOM 1002 C C . ARG A 1 124 ? 12.873 6.642 -18.268 1.00 95.44 124 ARG A C 1
ATOM 1004 O O . ARG A 1 124 ? 12.805 7.820 -17.933 1.00 95.44 124 ARG A O 1
ATOM 1011 N N . HIS A 1 125 ? 12.952 5.643 -17.389 1.00 95.19 125 HIS A N 1
ATOM 1012 C CA . HIS A 1 125 ? 13.068 5.871 -15.947 1.00 95.19 125 HIS A CA 1
ATOM 1013 C C . HIS A 1 125 ? 14.387 6.550 -15.556 1.00 95.19 125 HIS A C 1
ATOM 1015 O O . HIS A 1 125 ? 14.404 7.307 -14.591 1.00 95.19 125 HIS A O 1
ATOM 1021 N N . TYR A 1 126 ? 15.479 6.300 -16.281 1.00 94.88 126 TYR A N 1
ATOM 1022 C CA . TYR A 1 126 ? 16.747 7.004 -16.087 1.00 94.88 126 TYR A CA 1
ATOM 1023 C C . TYR A 1 126 ? 16.638 8.486 -16.481 1.00 94.88 126 TYR A C 1
ATOM 1025 O O . TYR A 1 126 ? 17.056 9.347 -15.716 1.00 94.88 126 TYR A O 1
ATOM 1033 N N . TRP A 1 127 ? 15.982 8.792 -17.605 1.00 92.50 127 TRP A N 1
ATOM 1034 C CA . TRP A 1 127 ? 15.746 10.168 -18.066 1.00 92.50 127 TRP A CA 1
ATOM 1035 C C . TRP A 1 127 ? 14.576 10.893 -17.376 1.00 92.50 127 TRP A C 1
ATOM 1037 O O . TRP A 1 127 ? 14.297 12.044 -17.700 1.00 92.50 127 TRP A O 1
ATOM 1047 N N . GLY A 1 128 ? 13.848 10.236 -16.466 1.00 91.00 128 GLY A N 1
ATOM 1048 C CA . GLY A 1 128 ? 12.680 10.827 -15.798 1.00 91.00 128 GLY A CA 1
ATOM 1049 C C . GLY A 1 128 ? 11.476 11.072 -16.720 1.00 91.00 128 GLY A C 1
ATOM 1050 O O . GLY A 1 128 ? 10.603 11.882 -16.409 1.00 91.00 128 GLY A O 1
ATOM 1051 N N . LEU A 1 129 ? 11.405 10.379 -17.860 1.00 92.25 129 LEU A N 1
ATOM 1052 C CA . LEU A 1 129 ? 10.311 10.498 -18.821 1.00 92.25 129 LEU A CA 1
ATOM 1053 C C . LEU A 1 129 ? 9.161 9.541 -18.487 1.00 92.25 129 LEU A C 1
ATOM 1055 O O . LEU A 1 129 ? 9.326 8.494 -17.859 1.00 92.25 129 LEU A O 1
ATOM 1059 N N . ARG A 1 130 ? 7.964 9.866 -18.979 1.00 92.38 130 ARG A N 1
ATOM 1060 C CA . ARG A 1 130 ? 6.787 8.990 -18.882 1.00 92.38 130 ARG A CA 1
ATOM 1061 C C . ARG A 1 130 ? 7.029 7.675 -19.627 1.00 92.38 130 ARG A C 1
ATOM 1063 O O . ARG A 1 130 ? 7.515 7.682 -20.756 1.00 92.38 130 ARG A O 1
ATOM 1070 N N . VAL A 1 131 ? 6.652 6.553 -19.012 1.00 94.12 131 VAL A N 1
ATOM 1071 C CA . VAL A 1 131 ? 7.071 5.204 -19.448 1.00 94.12 131 VAL A CA 1
ATOM 1072 C C . VAL A 1 131 ? 6.004 4.451 -20.247 1.00 94.12 131 VAL A C 1
ATOM 1074 O O . VAL A 1 131 ? 6.343 3.668 -21.126 1.00 94.12 131 VAL A O 1
ATOM 1077 N N . ARG A 1 132 ? 4.714 4.707 -19.994 1.00 94.44 132 ARG A N 1
ATOM 1078 C CA . ARG A 1 132 ? 3.580 3.962 -20.583 1.00 94.44 132 ARG A CA 1
ATOM 1079 C C . ARG A 1 132 ? 3.166 4.439 -21.989 1.00 94.44 132 ARG A C 1
ATOM 1081 O O . ARG A 1 132 ? 1.991 4.389 -22.316 1.00 94.44 132 ARG A O 1
ATOM 1088 N N . GLY A 1 133 ? 4.091 4.988 -22.780 1.00 91.44 133 GLY A N 1
ATOM 1089 C CA . GLY A 1 133 ? 3.790 5.469 -24.143 1.00 91.44 133 GLY A CA 1
ATOM 1090 C C . GLY A 1 133 ? 2.931 6.740 -24.220 1.00 91.44 133 GLY A C 1
ATOM 1091 O O . GLY A 1 133 ? 2.413 7.077 -25.275 1.00 91.44 133 GLY A O 1
ATOM 1092 N N . GLN A 1 134 ? 2.781 7.467 -23.113 1.00 94.19 134 GLN A N 1
ATOM 1093 C CA . GLN A 1 134 ? 2.024 8.721 -23.080 1.00 94.19 134 GLN A CA 1
ATOM 1094 C C . GLN A 1 134 ? 2.686 9.797 -23.960 1.00 94.19 134 GLN A C 1
ATOM 1096 O O . GLN A 1 134 ? 3.907 9.966 -23.911 1.00 94.19 134 GLN A O 1
ATOM 1101 N N . HIS A 1 135 ? 1.886 10.580 -24.694 1.00 91.56 135 HIS A N 1
ATOM 1102 C CA . HIS A 1 135 ? 2.383 11.688 -25.517 1.00 91.56 135 HIS A CA 1
ATOM 1103 C C . HIS A 1 135 ? 3.008 12.803 -24.666 1.00 91.56 135 HIS A C 1
ATOM 1105 O O . HIS A 1 135 ? 2.332 13.433 -23.856 1.00 91.56 135 HIS A O 1
ATOM 1111 N N . THR A 1 136 ? 4.289 13.101 -24.881 1.00 88.75 136 THR A N 1
ATOM 1112 C CA . THR A 1 136 ? 5.051 14.110 -24.116 1.00 88.75 136 THR A CA 1
ATOM 1113 C C . THR A 1 136 ? 5.079 15.499 -24.763 1.00 88.75 136 THR A C 1
ATOM 1115 O O . THR A 1 136 ? 5.624 16.429 -24.177 1.00 88.75 136 THR A O 1
ATOM 1118 N N . LYS A 1 137 ? 4.489 15.671 -25.957 1.00 87.19 137 LYS A N 1
ATOM 1119 C CA . LYS A 1 137 ? 4.466 16.960 -26.678 1.00 87.19 137 LYS A CA 1
ATOM 1120 C C . LYS A 1 137 ? 3.672 18.026 -25.913 1.00 87.19 137 LYS A C 1
ATOM 1122 O O . LYS A 1 137 ? 4.183 19.118 -25.651 1.00 87.19 137 LYS A O 1
ATOM 1127 N N . THR A 1 138 ? 2.434 17.692 -25.552 1.00 86.12 138 THR A N 1
ATOM 1128 C CA . THR A 1 138 ? 1.475 18.587 -24.883 1.00 86.12 138 THR A CA 1
ATOM 1129 C C . THR A 1 138 ? 1.367 18.306 -23.387 1.00 86.12 138 THR A C 1
ATOM 1131 O O . THR A 1 138 ? 1.274 19.232 -22.586 1.00 86.12 138 THR A O 1
ATOM 1134 N N . THR A 1 139 ? 1.421 17.034 -22.985 1.00 85.31 139 THR A N 1
ATOM 1135 C CA . THR A 1 139 ? 1.163 16.631 -21.599 1.00 85.31 139 THR A CA 1
ATOM 1136 C C . THR A 1 139 ? 2.444 16.488 -20.776 1.00 85.31 139 THR A C 1
ATOM 1138 O O . THR A 1 139 ? 3.507 16.159 -21.296 1.00 85.31 139 THR A O 1
ATOM 1141 N N . GLY A 1 140 ? 2.346 16.706 -19.461 1.00 81.44 140 GLY A N 1
ATOM 1142 C CA . GLY A 1 140 ? 3.490 16.587 -18.544 1.00 81.44 140 GLY A CA 1
ATOM 1143 C C . GLY A 1 140 ? 4.301 17.868 -18.364 1.00 81.44 140 GLY A C 1
ATOM 1144 O O . GLY A 1 140 ? 5.273 17.860 -17.617 1.00 81.44 140 GLY A O 1
ATOM 1145 N N . ARG A 1 141 ? 3.864 18.974 -18.970 1.00 83.50 141 ARG A N 1
ATOM 1146 C CA . ARG A 1 141 ? 4.365 20.314 -18.670 1.00 83.50 141 ARG A CA 1
ATOM 1147 C C . ARG A 1 141 ? 3.760 20.769 -17.342 1.00 83.50 141 ARG A C 1
ATOM 1149 O O . ARG A 1 141 ? 2.562 21.017 -17.260 1.00 83.50 141 ARG A O 1
ATOM 1156 N N . ARG A 1 142 ? 4.570 20.810 -16.286 1.00 77.88 142 ARG A N 1
ATOM 1157 C CA . ARG A 1 142 ? 4.206 21.401 -14.992 1.00 77.88 142 ARG A CA 1
ATOM 1158 C C . ARG A 1 142 ? 5.213 22.508 -14.696 1.00 77.88 142 ARG A C 1
ATOM 1160 O O . ARG A 1 142 ? 6.377 22.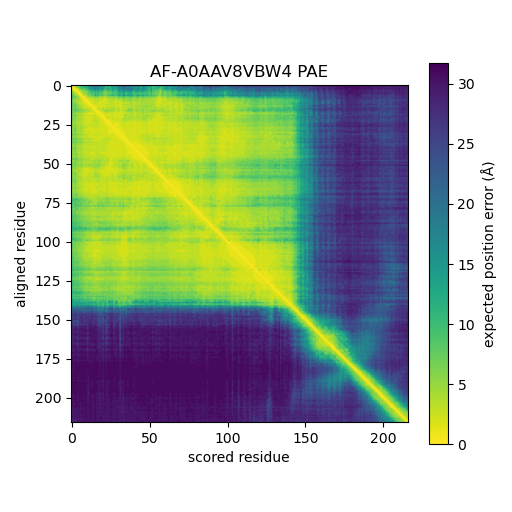233 -14.446 1.00 77.88 142 ARG A O 1
ATOM 1167 N N . GLY A 1 143 ? 4.753 23.745 -14.806 1.00 73.94 143 GLY A N 1
ATOM 1168 C CA . GLY A 1 143 ? 5.505 24.983 -14.624 1.00 73.94 143 GLY A CA 1
ATOM 1169 C C . GLY A 1 143 ? 4.564 26.159 -14.881 1.00 73.94 143 GLY A C 1
ATOM 1170 O O . GLY A 1 143 ? 3.540 25.980 -15.543 1.00 73.94 143 GLY A O 1
ATOM 1171 N N . ARG A 1 144 ? 4.865 27.345 -14.339 1.00 64.69 144 ARG A N 1
ATOM 1172 C CA . ARG A 1 144 ? 4.115 28.560 -14.694 1.00 64.69 144 ARG A CA 1
ATOM 1173 C C . ARG A 1 144 ? 4.269 28.803 -16.197 1.00 64.69 144 ARG A C 1
ATOM 1175 O O . ARG A 1 144 ? 5.373 28.681 -16.727 1.00 64.69 144 ARG A O 1
ATOM 1182 N N . THR A 1 145 ? 3.172 29.140 -16.870 1.00 65.19 145 THR A N 1
ATOM 1183 C CA . THR A 1 145 ? 3.228 29.705 -18.221 1.00 65.19 145 THR A CA 1
ATOM 1184 C C . THR A 1 145 ? 4.203 30.875 -18.190 1.00 65.19 145 THR A C 1
ATOM 1186 O O . THR A 1 145 ? 4.116 31.720 -17.298 1.00 65.19 145 THR A O 1
ATOM 1189 N N . VAL A 1 146 ? 5.143 30.906 -19.132 1.00 60.72 146 VAL A N 1
ATOM 1190 C CA . VAL A 1 146 ? 6.076 32.023 -19.321 1.00 60.72 146 VAL A CA 1
ATOM 1191 C C . VAL A 1 146 ? 5.274 33.198 -19.899 1.00 60.72 146 VAL A C 1
ATOM 1193 O O . VAL A 1 146 ? 5.288 33.458 -21.093 1.00 60.72 146 VAL A O 1
ATOM 1196 N N . GLY A 1 147 ? 4.431 33.808 -19.068 1.00 73.06 147 GLY A N 1
ATOM 1197 C CA . GLY A 1 147 ? 3.737 35.060 -19.349 1.00 73.06 147 GLY A CA 1
ATOM 1198 C C . GLY A 1 147 ? 4.504 36.243 -18.761 1.00 73.06 147 GLY A C 1
ATOM 1199 O O . GLY A 1 147 ? 5.532 36.069 -18.104 1.00 73.06 147 GLY A O 1
ATOM 1200 N N . VAL A 1 148 ? 3.983 37.451 -18.972 1.00 64.56 148 VAL A N 1
ATOM 1201 C CA . VAL A 1 148 ? 4.548 38.687 -18.416 1.00 64.56 148 VAL A CA 1
ATOM 1202 C C . VAL A 1 148 ? 4.526 38.627 -16.886 1.00 64.56 148 VAL A C 1
ATOM 1204 O O . VAL A 1 148 ? 3.469 38.497 -16.268 1.00 64.56 148 VAL A O 1
ATOM 1207 N N . SER A 1 149 ? 5.696 38.732 -16.262 1.00 59.06 149 SER A N 1
ATOM 1208 C CA . SER A 1 149 ? 5.833 38.848 -14.812 1.00 59.06 149 SER A CA 1
ATOM 1209 C C . SER A 1 149 ? 5.376 40.236 -14.354 1.00 59.06 149 SER A C 1
ATOM 1211 O O . SER A 1 149 ? 6.043 41.227 -14.651 1.00 59.06 149 SER A O 1
ATOM 1213 N N . LYS A 1 150 ? 4.269 40.329 -13.607 1.00 64.44 150 LYS A N 1
ATOM 1214 C CA . LYS A 1 150 ? 3.977 41.536 -12.817 1.00 64.44 150 LYS A CA 1
ATOM 1215 C C . LYS A 1 150 ? 4.903 41.567 -11.600 1.00 64.44 150 LYS A C 1
ATOM 1217 O O . LYS A 1 150 ? 5.099 40.547 -10.944 1.00 64.44 150 LYS A O 1
ATOM 1222 N N . LYS A 1 151 ? 5.474 42.739 -11.313 1.00 58.50 151 LYS A N 1
ATOM 1223 C CA . LYS A 1 151 ? 6.211 42.994 -10.072 1.00 58.50 151 LYS A CA 1
ATOM 1224 C C . LYS A 1 151 ? 5.210 42.911 -8.918 1.00 58.50 151 LYS A C 1
ATOM 1226 O O . LYS A 1 151 ? 4.285 43.715 -8.862 1.00 58.50 151 LYS A O 1
ATOM 1231 N N . GLU A 1 152 ? 5.370 41.919 -8.049 1.00 57.44 152 GLU A N 1
ATOM 1232 C CA . GLU A 1 152 ? 4.601 41.818 -6.806 1.00 57.44 152 GLU A CA 1
ATOM 1233 C C . GLU A 1 152 ? 4.911 43.063 -5.959 1.00 57.44 152 GLU A C 1
ATOM 1235 O O . GLU A 1 152 ? 6.072 43.346 -5.648 1.00 57.44 152 GLU A O 1
ATOM 1240 N N . MET A 1 153 ? 3.886 43.855 -5.649 1.00 43.09 153 MET A N 1
ATOM 1241 C CA . MET A 1 153 ? 4.005 44.995 -4.748 1.00 43.09 153 MET A CA 1
ATOM 1242 C C . MET A 1 153 ? 3.818 44.458 -3.329 1.00 43.09 153 MET A C 1
ATOM 1244 O O . MET A 1 153 ? 2.742 43.966 -2.995 1.00 43.09 153 MET A O 1
ATOM 1248 N N . PHE A 1 154 ? 4.875 44.497 -2.514 1.00 46.84 154 PHE A N 1
ATOM 1249 C CA . PHE A 1 154 ? 4.791 44.082 -1.113 1.00 46.84 154 PHE A CA 1
ATOM 1250 C C . PHE A 1 154 ? 3.694 44.890 -0.394 1.00 46.84 154 PHE A C 1
ATOM 1252 O O . PHE A 1 154 ? 3.642 46.113 -0.561 1.00 46.84 154 PHE A O 1
ATOM 1259 N N . PRO A 1 155 ? 2.809 44.250 0.391 1.00 53.22 155 PRO A N 1
ATOM 1260 C CA . PRO A 1 155 ? 1.773 44.961 1.128 1.00 53.22 155 PRO A CA 1
ATOM 1261 C C . PRO A 1 155 ? 2.403 45.909 2.161 1.00 53.22 155 PRO A C 1
ATOM 1263 O O . PRO A 1 155 ? 3.283 45.521 2.926 1.00 53.22 155 PRO A O 1
ATOM 1266 N N . LEU A 1 156 ? 1.909 47.152 2.224 1.00 55.34 156 LEU A N 1
ATOM 1267 C CA . LEU A 1 156 ? 2.403 48.238 3.095 1.00 55.34 156 LEU A CA 1
ATOM 1268 C C . LEU A 1 156 ? 2.400 47.913 4.607 1.00 55.34 156 LEU A C 1
ATOM 1270 O O . LEU A 1 156 ? 2.945 48.678 5.398 1.00 55.34 156 LEU A O 1
ATOM 1274 N N . ARG A 1 157 ? 1.813 46.782 5.029 1.00 52.09 157 ARG A N 1
ATOM 1275 C CA . ARG A 1 157 ? 1.779 46.342 6.435 1.00 52.09 157 ARG A CA 1
ATOM 1276 C C . ARG A 1 157 ? 3.152 45.958 6.994 1.00 52.09 157 ARG A C 1
ATOM 1278 O O . ARG A 1 157 ? 3.352 46.120 8.192 1.00 52.09 157 ARG A O 1
ATOM 1285 N N . ASP A 1 158 ? 4.095 45.537 6.152 1.00 50.41 158 ASP A N 1
ATOM 1286 C CA . ASP A 1 158 ? 5.430 45.123 6.610 1.00 50.41 158 ASP A CA 1
ATOM 1287 C C . ASP A 1 158 ? 6.445 46.278 6.668 1.00 50.41 158 ASP A C 1
ATOM 1289 O O . ASP A 1 158 ? 7.442 46.186 7.381 1.00 50.41 158 ASP A O 1
ATOM 1293 N N . GLN A 1 159 ? 6.187 47.405 5.990 1.00 48.59 159 GLN A N 1
ATOM 1294 C CA . GLN A 1 159 ? 7.126 48.539 5.961 1.00 48.59 159 GLN A CA 1
ATOM 1295 C C . GLN A 1 159 ? 7.270 49.208 7.336 1.00 48.59 159 GLN A C 1
ATOM 1297 O O . GLN A 1 159 ? 8.383 49.514 7.758 1.00 48.59 159 GLN A O 1
ATOM 1302 N N . ASN A 1 160 ? 6.168 49.359 8.076 1.00 52.66 160 ASN A N 1
ATOM 1303 C CA . ASN A 1 160 ? 6.184 49.993 9.399 1.00 52.66 160 ASN A CA 1
ATOM 1304 C C . ASN A 1 160 ? 6.788 49.091 10.487 1.00 52.66 160 ASN A C 1
ATOM 1306 O O . ASN A 1 160 ? 7.350 49.593 11.456 1.00 52.66 160 ASN A O 1
ATOM 1310 N N . ARG A 1 161 ? 6.722 47.762 10.324 1.00 52.19 161 ARG A N 1
ATOM 1311 C CA . ARG A 1 161 ? 7.311 46.808 11.276 1.00 52.19 161 ARG A CA 1
ATOM 1312 C C . ARG A 1 161 ? 8.836 46.768 11.159 1.00 52.19 161 ARG A C 1
ATOM 1314 O O . ARG A 1 161 ? 9.519 46.840 12.172 1.00 52.19 161 ARG A O 1
ATOM 1321 N N . VAL A 1 162 ? 9.352 46.764 9.927 1.00 56.72 162 VAL A N 1
ATOM 1322 C CA . VAL A 1 162 ? 10.798 46.841 9.658 1.00 56.72 162 VAL A CA 1
ATOM 1323 C C . VAL A 1 162 ? 11.371 48.206 10.065 1.00 56.72 162 VAL A C 1
ATOM 1325 O O . VAL A 1 162 ? 12.472 48.267 10.602 1.00 56.72 162 VAL A O 1
ATOM 1328 N N . LEU A 1 163 ? 10.628 49.306 9.879 1.00 57.28 163 LEU A N 1
ATOM 1329 C CA . LEU A 1 163 ? 11.054 50.637 10.340 1.00 57.28 163 LEU A CA 1
ATOM 1330 C C . LEU A 1 163 ? 11.114 50.743 11.873 1.00 57.28 163 LEU A C 1
ATOM 1332 O O . LEU A 1 163 ? 12.057 51.337 12.393 1.00 57.28 163 LEU A O 1
ATOM 1336 N N . ASN A 1 164 ? 10.170 50.130 12.594 1.00 57.25 164 ASN A N 1
ATOM 1337 C CA . ASN A 1 164 ? 10.189 50.098 14.060 1.00 57.25 164 ASN A CA 1
ATOM 1338 C C . ASN A 1 164 ? 11.318 49.208 14.609 1.00 57.25 164 ASN A C 1
ATOM 1340 O O . ASN A 1 164 ? 12.028 49.631 15.517 1.00 57.25 164 ASN A O 1
ATOM 1344 N N . GLU A 1 165 ? 11.571 48.038 14.010 1.00 55.94 165 GLU A N 1
ATOM 1345 C CA . GLU A 1 165 ? 12.707 47.175 14.384 1.00 55.94 165 GLU A CA 1
ATOM 1346 C C . GLU A 1 165 ? 14.066 47.850 14.112 1.00 55.94 165 GLU A C 1
ATOM 1348 O O . GLU A 1 165 ? 15.025 47.669 14.865 1.00 55.94 165 GLU A O 1
ATOM 1353 N N . LEU A 1 166 ? 14.177 48.677 13.066 1.00 57.44 166 LEU A N 1
ATOM 1354 C CA . LEU A 1 166 ? 15.378 49.481 12.818 1.00 57.44 166 LEU A CA 1
ATOM 1355 C C . LEU A 1 166 ? 15.513 50.645 13.816 1.00 57.44 166 LEU A C 1
ATOM 1357 O O . LEU A 1 166 ? 16.624 50.918 14.269 1.00 57.44 166 LEU A O 1
ATOM 1361 N N . ALA A 1 167 ? 14.415 51.301 14.207 1.00 59.22 167 ALA A N 1
ATOM 1362 C CA . ALA A 1 167 ? 14.433 52.386 15.193 1.00 59.22 167 ALA A CA 1
ATOM 1363 C C . ALA A 1 167 ? 14.819 51.900 16.605 1.00 59.22 167 ALA A C 1
ATOM 1365 O O . ALA A 1 167 ? 15.617 52.552 17.281 1.00 59.22 167 ALA A O 1
ATOM 1366 N N . GLU A 1 168 ? 14.332 50.729 17.025 1.00 55.94 168 GLU A N 1
ATOM 1367 C CA . GLU A 1 168 ? 14.689 50.108 18.311 1.00 55.94 168 GLU A CA 1
ATOM 1368 C C . GLU A 1 168 ? 16.174 49.711 18.366 1.00 55.94 168 GLU A C 1
ATOM 1370 O O . GLU A 1 168 ? 16.859 49.957 19.365 1.00 55.94 168 GLU A O 1
ATOM 1375 N N . ASN A 1 169 ? 16.715 49.194 17.258 1.00 54.59 169 ASN A N 1
ATOM 1376 C CA . ASN A 1 169 ? 18.129 48.829 17.152 1.00 54.59 169 ASN A CA 1
ATOM 1377 C C . ASN A 1 169 ? 19.074 50.048 17.143 1.00 54.59 169 ASN A C 1
ATOM 1379 O O . ASN A 1 169 ? 20.185 49.969 17.672 1.00 54.59 169 ASN A O 1
ATOM 1383 N N . TYR A 1 170 ? 18.640 51.199 16.615 1.00 50.75 170 TYR A N 1
ATOM 1384 C CA . TYR A 1 170 ? 19.399 52.456 16.705 1.00 50.75 170 TYR A CA 1
ATOM 1385 C C . TYR A 1 170 ? 19.354 53.087 18.110 1.00 50.75 170 TYR A C 1
ATOM 1387 O O . TYR A 1 170 ? 20.318 53.739 18.520 1.00 50.75 170 TYR A O 1
ATOM 1395 N N . PHE A 1 171 ? 18.279 52.875 18.877 1.00 45.59 171 PHE A N 1
ATOM 1396 C CA . PHE A 1 171 ? 18.135 53.423 20.231 1.00 45.59 171 PHE A CA 1
ATOM 1397 C C . PHE A 1 171 ? 18.999 52.673 21.263 1.00 45.59 171 PHE A C 1
ATOM 1399 O O . PHE A 1 171 ? 19.651 53.295 22.105 1.00 45.59 171 PHE A O 1
ATOM 1406 N N . LEU A 1 172 ? 19.106 51.345 21.144 1.00 43.03 172 LEU A N 1
ATOM 1407 C CA . LEU A 1 172 ? 19.950 50.512 22.015 1.00 43.03 172 LEU A CA 1
ATOM 1408 C C . LEU A 1 172 ? 21.457 50.754 21.819 1.00 43.03 172 LEU A C 1
ATOM 1410 O O . LEU A 1 172 ? 22.233 50.646 22.771 1.00 43.03 172 LEU A O 1
ATOM 1414 N N . PHE A 1 173 ? 21.882 51.158 20.618 1.00 39.12 173 PHE A N 1
ATOM 1415 C CA . PHE A 1 173 ? 23.289 51.460 20.338 1.00 39.12 173 PHE A CA 1
ATOM 1416 C C . PHE A 1 173 ? 23.777 52.762 21.008 1.00 39.12 173 PHE A C 1
ATOM 1418 O O . PHE A 1 173 ? 24.965 52.895 21.306 1.00 39.12 173 PHE A O 1
ATOM 1425 N N . ASN A 1 174 ? 22.874 53.704 21.315 1.00 38.41 174 ASN A N 1
ATOM 1426 C CA . ASN A 1 174 ? 23.226 54.983 21.950 1.00 38.41 174 ASN A CA 1
ATOM 1427 C C . ASN A 1 174 ? 23.285 54.931 23.486 1.00 38.41 174 ASN A C 1
ATOM 1429 O O . ASN A 1 174 ? 23.980 55.747 24.090 1.00 38.41 174 ASN A O 1
ATOM 1433 N N . ILE A 1 175 ? 22.648 53.948 24.132 1.00 39.41 175 ILE A N 1
ATOM 1434 C CA . ILE A 1 175 ? 22.723 53.781 25.597 1.00 39.41 175 ILE A CA 1
ATOM 1435 C C . ILE A 1 175 ? 24.064 53.145 26.021 1.00 39.41 175 ILE A C 1
ATOM 1437 O O . ILE A 1 175 ? 24.583 53.442 27.096 1.00 39.41 175 ILE A O 1
ATOM 1441 N N . SER A 1 176 ? 24.704 52.353 25.151 1.00 41.59 176 SER A N 1
ATOM 1442 C CA . SER A 1 176 ? 25.992 51.695 25.444 1.00 41.59 176 SER A CA 1
ATOM 1443 C C . SER A 1 176 ? 27.223 52.621 25.384 1.00 41.59 176 SER A C 1
ATOM 1445 O O . SER A 1 176 ? 28.319 52.182 25.731 1.00 41.59 176 SER A O 1
ATOM 1447 N N . LYS A 1 177 ? 27.096 53.882 24.944 1.00 41.06 177 LYS A N 1
ATOM 1448 C CA . LYS A 1 177 ? 28.240 54.795 24.721 1.00 41.06 177 LYS A CA 1
ATOM 1449 C C . LYS A 1 177 ? 28.541 55.776 25.865 1.00 41.06 177 LYS A C 1
ATOM 1451 O O . LYS A 1 177 ? 29.527 56.499 25.769 1.00 41.06 177 LYS A O 1
ATOM 1456 N N . ASN A 1 178 ? 27.765 55.775 26.954 1.00 42.38 178 ASN A N 1
ATOM 1457 C CA . ASN A 1 178 ? 27.934 56.717 28.076 1.00 42.38 178 ASN A CA 1
ATOM 1458 C C . ASN A 1 178 ? 28.679 56.151 29.304 1.00 42.38 178 ASN A C 1
ATOM 1460 O O . ASN A 1 178 ? 28.482 56.621 30.423 1.00 42.38 178 ASN A O 1
ATOM 1464 N N . LYS A 1 179 ? 29.578 55.178 29.121 1.00 38.28 179 LYS A N 1
ATOM 1465 C CA . LYS A 1 179 ? 30.641 54.874 30.094 1.00 38.28 179 LYS A CA 1
ATOM 1466 C C . LYS A 1 179 ? 31.975 54.829 29.352 1.00 38.28 179 LYS A C 1
ATOM 1468 O O . LYS A 1 179 ? 32.061 54.243 28.279 1.00 38.28 179 LYS A O 1
ATOM 1473 N N . GLY A 1 180 ? 32.934 55.586 29.878 1.00 37.41 180 GLY A N 1
ATOM 1474 C CA . GLY A 1 180 ? 34.110 56.092 29.175 1.00 37.41 180 GLY A CA 1
ATOM 1475 C C . GLY A 1 180 ? 34.967 55.046 28.468 1.00 37.41 180 GLY A C 1
ATOM 1476 O O . GLY A 1 180 ? 35.114 53.929 28.939 1.00 37.41 180 GLY A O 1
ATOM 1477 N N . ASP A 1 181 ? 35.527 55.442 27.324 1.00 32.81 181 ASP A N 1
ATOM 1478 C CA . ASP A 1 181 ? 36.978 55.470 27.108 1.00 32.81 181 ASP A CA 1
ATOM 1479 C C . ASP A 1 181 ? 37.317 55.958 25.692 1.00 32.81 181 ASP A C 1
ATOM 1481 O O . ASP A 1 181 ? 36.757 55.536 24.677 1.00 32.81 181 ASP A O 1
ATOM 1485 N N . LYS A 1 182 ? 38.267 56.894 25.620 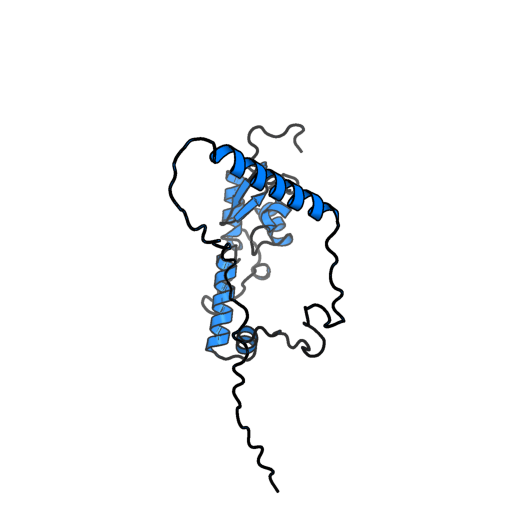1.00 42.81 182 LYS A N 1
ATOM 1486 C CA . LYS A 1 182 ? 38.795 57.473 24.380 1.00 42.81 182 LYS A CA 1
ATOM 1487 C C . LYS A 1 182 ? 39.717 56.471 23.676 1.00 42.81 182 LYS A C 1
ATOM 1489 O O . LYS A 1 182 ? 40.921 56.521 23.899 1.00 42.81 182 LYS A O 1
ATOM 1494 N N . LYS A 1 183 ? 39.212 55.632 22.763 1.00 33.41 183 LYS A N 1
ATOM 1495 C CA . LYS A 1 183 ? 40.036 55.008 21.701 1.00 33.41 183 LYS A CA 1
ATOM 1496 C C . LYS A 1 183 ? 39.261 54.889 20.386 1.00 33.41 183 LYS A C 1
ATOM 1498 O O . LYS A 1 183 ? 38.117 54.450 20.352 1.00 33.41 183 LYS A O 1
ATOM 1503 N N . LYS A 1 184 ? 39.908 55.310 19.291 1.00 38.66 184 LYS A N 1
ATOM 1504 C CA . LYS A 1 184 ? 39.444 55.148 17.903 1.00 38.66 184 LYS A CA 1
ATOM 1505 C C . LYS A 1 184 ? 39.093 53.679 17.650 1.00 38.66 184 LYS A C 1
ATOM 1507 O O . LYS A 1 184 ? 39.978 52.832 17.711 1.00 38.66 184 LYS A O 1
ATOM 1512 N N . VAL A 1 185 ? 37.847 53.401 17.276 1.00 31.66 185 VAL A N 1
ATOM 1513 C CA . VAL A 1 185 ? 37.465 52.124 16.661 1.00 31.66 185 VAL A CA 1
ATOM 1514 C C . VAL A 1 185 ? 36.846 52.433 15.305 1.00 31.66 185 VAL A C 1
ATOM 1516 O O . VAL A 1 185 ? 35.809 53.085 15.204 1.00 31.66 185 VAL A O 1
ATOM 1519 N N . LYS A 1 186 ? 37.539 52.000 14.252 1.00 31.88 186 LYS A N 1
ATOM 1520 C CA . LYS A 1 186 ? 37.050 51.964 12.874 1.00 31.88 186 LYS A CA 1
ATOM 1521 C C . LYS A 1 186 ? 35.896 50.958 12.851 1.00 31.88 186 LYS A C 1
ATOM 1523 O O . LYS A 1 186 ? 36.134 49.764 13.010 1.00 31.88 186 LYS A O 1
ATOM 1528 N N . ALA A 1 187 ? 34.659 51.417 12.695 1.00 30.62 187 ALA A N 1
ATOM 1529 C CA . ALA A 1 187 ? 33.546 50.509 12.454 1.00 30.62 187 ALA A CA 1
ATOM 1530 C C . ALA A 1 187 ? 33.626 50.034 10.997 1.00 30.62 187 ALA A C 1
ATOM 1532 O O . ALA A 1 187 ? 33.209 50.729 10.073 1.00 30.62 187 ALA A O 1
ATOM 1533 N N . HIS A 1 188 ? 34.214 48.857 10.793 1.00 27.94 188 HIS A N 1
ATOM 1534 C CA . HIS A 1 188 ? 33.936 48.059 9.610 1.00 27.94 188 HIS A CA 1
ATOM 1535 C C . HIS A 1 188 ? 32.457 47.670 9.662 1.00 27.94 188 HIS A C 1
ATOM 1537 O O . HIS A 1 188 ? 32.045 46.908 10.534 1.00 27.94 188 HIS A O 1
ATOM 1543 N N . PHE A 1 189 ? 31.658 48.194 8.734 1.00 25.69 189 PHE A N 1
ATOM 1544 C CA . PHE A 1 189 ? 30.346 47.626 8.450 1.00 25.69 189 PHE A CA 1
ATOM 1545 C C . PHE A 1 189 ? 30.566 46.241 7.837 1.00 25.69 189 PHE A C 1
ATOM 1547 O O . PHE A 1 189 ? 30.830 46.101 6.644 1.00 25.69 189 PHE A O 1
ATOM 1554 N N . ILE A 1 190 ? 30.495 45.209 8.674 1.00 30.27 190 ILE A N 1
ATOM 1555 C CA . ILE A 1 190 ? 30.274 43.842 8.219 1.00 30.27 190 ILE A CA 1
ATOM 1556 C C . ILE A 1 190 ? 28.797 43.792 7.829 1.00 30.27 190 ILE A C 1
ATOM 1558 O O . ILE A 1 190 ? 27.922 43.640 8.678 1.00 30.27 190 ILE A O 1
ATOM 1562 N N . ALA A 1 191 ? 28.512 43.991 6.542 1.00 31.70 191 ALA A N 1
ATOM 1563 C CA . ALA A 1 191 ? 27.224 43.601 5.991 1.00 31.70 191 ALA A CA 1
ATOM 1564 C C . ALA A 1 191 ? 27.032 42.100 6.273 1.00 31.70 191 ALA A C 1
ATOM 1566 O O . ALA A 1 191 ? 27.982 41.333 6.064 1.00 31.70 191 ALA A O 1
ATOM 1567 N N . PRO A 1 192 ? 25.858 41.647 6.749 1.00 30.50 192 PRO A N 1
ATOM 1568 C CA . PRO A 1 192 ? 25.599 40.224 6.834 1.00 30.50 192 PRO A CA 1
ATOM 1569 C C . PRO A 1 192 ? 25.734 39.643 5.427 1.00 30.50 192 PRO A C 1
ATOM 1571 O O . PRO A 1 192 ? 25.025 40.026 4.494 1.00 30.50 192 PRO A O 1
ATOM 1574 N N . TYR A 1 193 ? 26.697 38.736 5.290 1.00 29.09 193 TYR A N 1
ATOM 1575 C CA . TYR A 1 193 ? 26.825 37.820 4.174 1.00 29.09 193 TYR A CA 1
ATOM 1576 C C . TYR A 1 193 ? 25.490 37.077 4.000 1.00 29.09 193 TYR A C 1
ATOM 1578 O O . TYR A 1 193 ? 25.271 36.031 4.602 1.00 29.09 193 TYR A O 1
ATOM 1586 N N . SER A 1 194 ? 24.596 37.591 3.154 1.00 30.50 194 SER A N 1
ATOM 1587 C CA . SER A 1 194 ? 23.670 36.733 2.421 1.00 30.50 194 SER A CA 1
ATOM 1588 C C . SER A 1 194 ? 24.492 36.116 1.304 1.00 30.50 194 SER A C 1
ATOM 1590 O O . SER A 1 194 ? 24.696 36.708 0.244 1.00 30.50 194 SER A O 1
ATOM 1592 N N . THR A 1 195 ? 25.054 34.955 1.609 1.00 32.28 195 THR A N 1
ATOM 1593 C CA . THR A 1 195 ? 25.846 34.144 0.702 1.00 32.28 195 THR A CA 1
ATOM 1594 C C . THR A 1 195 ? 25.145 33.962 -0.641 1.00 32.28 195 THR A C 1
ATOM 1596 O O . THR A 1 195 ? 23.989 33.564 -0.766 1.00 32.28 195 THR A O 1
ATOM 1599 N N . TYR A 1 196 ? 25.924 34.293 -1.657 1.00 32.91 196 TYR A N 1
ATOM 1600 C CA . TYR A 1 196 ? 25.780 33.911 -3.041 1.00 32.91 196 TYR A CA 1
ATOM 1601 C C . TYR A 1 196 ? 25.692 32.377 -3.238 1.00 32.91 196 TYR A C 1
ATOM 1603 O O . TYR A 1 196 ? 26.210 31.595 -2.448 1.00 32.91 196 TYR A O 1
ATOM 1611 N N . VAL A 1 197 ? 25.193 32.007 -4.425 1.00 31.09 197 VAL A N 1
ATOM 1612 C CA . VAL A 1 197 ? 25.458 30.767 -5.190 1.00 31.09 197 VAL A CA 1
ATOM 1613 C C . VAL A 1 197 ? 24.633 29.514 -4.851 1.00 31.09 197 VAL A C 1
ATOM 1615 O O . VAL A 1 197 ? 25.059 28.644 -4.106 1.00 31.09 197 VAL A O 1
ATOM 1618 N N . HIS A 1 198 ? 23.543 29.314 -5.604 1.00 28.70 198 HIS A N 1
ATOM 1619 C CA . HIS A 1 198 ? 23.388 28.090 -6.415 1.00 28.70 198 HIS A CA 1
ATOM 1620 C C . HIS A 1 198 ? 22.440 28.303 -7.614 1.00 28.70 198 HIS A C 1
ATOM 1622 O O . HIS A 1 198 ? 21.458 27.600 -7.821 1.00 28.70 198 HIS A O 1
ATOM 1628 N N . GLN A 1 199 ? 22.751 29.292 -8.454 1.00 35.59 199 GLN A N 1
ATOM 1629 C CA . GLN A 1 199 ? 22.230 29.387 -9.822 1.00 35.59 199 GLN A CA 1
ATOM 1630 C C . GLN A 1 199 ? 23.350 29.898 -10.725 1.00 35.59 199 GLN A C 1
ATOM 1632 O O . GLN A 1 199 ? 23.518 31.103 -10.875 1.00 35.59 199 GLN A O 1
ATOM 1637 N N . LYS A 1 200 ? 24.151 28.969 -11.265 1.00 34.03 200 LYS A N 1
ATOM 1638 C CA . LYS A 1 200 ? 24.904 29.082 -12.534 1.00 34.03 200 LYS A CA 1
ATOM 1639 C C . LYS A 1 200 ? 25.800 27.850 -12.738 1.00 34.03 200 LYS A C 1
ATOM 1641 O O . LYS A 1 200 ? 27.014 27.954 -12.733 1.00 34.03 200 LYS A O 1
ATOM 1646 N N . ILE A 1 201 ? 25.193 26.685 -12.971 1.00 30.83 201 ILE A N 1
ATOM 1647 C CA . ILE A 1 201 ? 25.786 25.643 -13.831 1.00 30.83 201 ILE A CA 1
ATOM 1648 C C . ILE A 1 201 ? 24.651 25.057 -14.677 1.00 30.83 201 ILE A C 1
ATOM 1650 O O . ILE A 1 201 ? 24.054 24.038 -14.353 1.00 30.83 201 ILE A O 1
ATOM 1654 N N . SER A 1 202 ? 24.300 25.766 -15.746 1.00 29.94 202 SER A N 1
ATOM 1655 C CA . SER A 1 202 ? 23.590 25.209 -16.907 1.00 29.94 202 SER A CA 1
ATOM 1656 C C . SER A 1 202 ? 23.851 26.074 -18.143 1.00 29.94 202 SER A C 1
ATOM 1658 O O . SER A 1 202 ? 22.955 26.451 -18.888 1.00 29.94 202 SER A O 1
ATOM 1660 N N . LYS A 1 203 ? 25.121 26.428 -18.351 1.00 38.75 203 LYS A N 1
ATOM 1661 C CA . LYS A 1 203 ? 25.631 26.904 -19.640 1.00 38.75 203 LYS A CA 1
ATOM 1662 C C . LYS A 1 203 ? 27.007 26.288 -19.879 1.00 38.75 203 LYS A C 1
ATOM 1664 O O . LYS A 1 203 ? 28.010 26.979 -19.943 1.00 38.75 203 LYS A O 1
ATOM 1669 N N . SER A 1 204 ? 27.032 24.968 -19.998 1.00 28.78 204 SER A N 1
ATOM 1670 C CA . SER A 1 204 ? 27.974 24.277 -20.874 1.00 28.78 204 SER A CA 1
ATOM 1671 C C . SER A 1 204 ? 27.135 23.650 -21.977 1.00 28.78 204 SER A C 1
ATOM 1673 O O . SER A 1 204 ? 26.675 22.514 -21.925 1.00 28.78 204 SER A O 1
ATOM 1675 N N . ILE A 1 205 ? 26.858 24.498 -22.959 1.00 33.25 205 ILE A N 1
ATOM 1676 C CA . ILE A 1 205 ? 26.569 24.081 -24.319 1.00 33.25 205 ILE A CA 1
ATOM 1677 C C . ILE A 1 205 ? 27.785 23.253 -24.747 1.00 33.25 205 ILE A C 1
ATOM 1679 O O . ILE A 1 205 ? 28.874 23.797 -24.892 1.00 33.25 205 ILE A O 1
ATOM 1683 N N . CYS A 1 206 ? 27.621 21.941 -24.895 1.00 26.38 206 CYS A N 1
ATOM 1684 C CA . CYS A 1 206 ? 28.476 21.178 -25.793 1.00 26.38 206 CYS A CA 1
ATOM 1685 C C . CYS A 1 206 ? 28.070 21.567 -27.221 1.00 26.38 206 CYS A C 1
ATOM 1687 O O . CYS A 1 206 ? 26.926 21.299 -27.595 1.00 26.38 206 CYS A O 1
ATOM 1689 N N . PRO A 1 207 ? 28.949 22.160 -28.044 1.00 32.03 207 PRO A N 1
ATOM 1690 C CA . PRO A 1 207 ? 28.762 22.121 -29.480 1.00 32.03 207 PRO A CA 1
ATOM 1691 C C . PRO A 1 207 ? 29.175 20.720 -29.942 1.00 32.03 207 PRO A C 1
ATOM 1693 O O . PRO A 1 207 ? 30.347 20.444 -30.180 1.00 32.03 207 PRO A O 1
ATOM 1696 N N . ILE A 1 208 ? 28.218 19.796 -30.033 1.00 33.72 208 ILE A N 1
ATOM 1697 C CA . ILE A 1 208 ? 28.424 18.604 -30.858 1.00 33.72 208 ILE A CA 1
ATOM 1698 C C . ILE A 1 208 ? 28.190 19.067 -32.294 1.00 33.72 208 ILE A C 1
ATOM 1700 O O . ILE A 1 208 ? 27.052 19.243 -32.724 1.00 33.72 208 ILE A O 1
ATOM 1704 N N . ASN A 1 209 ? 29.288 19.308 -33.010 1.00 31.97 209 ASN A N 1
ATOM 1705 C CA . ASN A 1 209 ? 29.304 19.478 -34.457 1.00 31.97 209 ASN A CA 1
ATOM 1706 C C . ASN A 1 209 ? 28.780 18.194 -35.117 1.00 31.97 209 ASN A C 1
ATOM 1708 O O . ASN A 1 209 ? 29.547 17.281 -35.414 1.00 31.97 209 ASN A O 1
ATOM 1712 N N . PHE A 1 210 ? 27.474 18.121 -35.363 1.00 30.70 210 PHE A N 1
ATOM 1713 C CA . PHE A 1 210 ? 26.919 17.201 -36.349 1.00 30.70 210 PHE A CA 1
ATOM 1714 C C . PHE A 1 210 ? 27.052 17.857 -37.726 1.00 30.70 210 PHE A C 1
ATOM 1716 O O . PHE A 1 210 ? 26.217 18.662 -38.133 1.00 30.70 210 PHE A O 1
ATOM 1723 N N . LYS A 1 211 ? 28.128 17.515 -38.445 1.00 31.27 211 LYS A N 1
ATOM 1724 C CA . LYS A 1 211 ? 28.167 17.655 -39.904 1.00 31.27 211 LYS A CA 1
ATOM 1725 C C . LYS A 1 211 ? 27.082 16.736 -40.470 1.00 31.27 211 LYS A C 1
ATOM 1727 O O . LYS A 1 211 ? 27.262 15.522 -40.508 1.00 31.27 211 LYS A O 1
ATOM 1732 N N . PHE A 1 212 ? 25.956 17.305 -40.886 1.00 31.58 212 PHE A N 1
ATOM 1733 C CA . PHE A 1 212 ? 25.063 16.636 -41.823 1.00 31.58 212 PHE A CA 1
ATOM 1734 C C . PHE A 1 212 ? 25.768 16.616 -43.181 1.00 31.58 212 PHE A C 1
ATOM 1736 O O . PHE A 1 212 ? 25.914 17.651 -43.827 1.00 31.58 212 PHE A O 1
ATOM 1743 N N . GLY A 1 213 ? 26.266 15.443 -43.572 1.00 30.20 213 GLY A N 1
ATOM 1744 C CA . GLY A 1 213 ? 26.633 15.178 -44.955 1.00 30.20 213 GLY A CA 1
ATOM 1745 C C . GLY A 1 213 ? 25.363 15.181 -45.797 1.00 30.20 213 GLY A C 1
ATOM 1746 O O . GLY A 1 213 ? 24.449 14.398 -45.543 1.00 30.20 213 GLY A O 1
ATOM 1747 N N . VAL A 1 214 ? 25.300 16.093 -46.760 1.00 35.38 214 VAL A N 1
ATOM 1748 C CA . VAL A 1 214 ? 24.357 16.017 -47.873 1.00 35.38 214 VAL A CA 1
ATOM 1749 C C . VAL A 1 214 ? 24.865 14.893 -48.768 1.00 35.38 214 VAL A C 1
ATOM 1751 O O . VAL A 1 214 ? 25.962 14.988 -49.312 1.00 35.38 214 VAL A O 1
ATOM 1754 N N . ILE A 1 215 ? 24.102 13.807 -48.842 1.00 42.75 215 ILE A N 1
ATOM 1755 C CA . ILE A 1 215 ? 24.262 12.785 -49.872 1.00 42.75 215 ILE A CA 1
ATOM 1756 C C . ILE A 1 215 ? 23.547 13.340 -51.104 1.00 42.75 215 ILE A C 1
ATOM 1758 O O . ILE A 1 215 ? 22.322 13.434 -51.097 1.00 42.75 215 ILE A O 1
ATOM 1762 N N . ASN A 1 216 ? 24.329 13.741 -52.102 1.00 38.12 216 ASN A N 1
ATOM 1763 C CA . ASN A 1 216 ? 23.962 13.731 -53.515 1.00 38.12 216 ASN A CA 1
ATOM 1764 C C . ASN A 1 216 ? 24.998 12.863 -54.221 1.00 38.12 216 ASN A C 1
ATOM 1766 O O . ASN A 1 216 ? 26.197 13.057 -53.909 1.00 38.12 216 ASN A O 1
#

pLDDT: mean 74.71, std 24.53, range [25.69, 96.75]

InterPro domains:
  IPR001892 Small ribosomal subunit protein uS13 [MF_01315] (12-152)
  IPR001892 Small ribosomal subunit protein uS13 [PF00416] (14-142)
  IPR010979 Small ribosomal subunit protein uS13-like, H2TH [SSF46946] (13-152)
  IPR018269 Small ribosomal subunit protein uS13, conserved site [PS00646] (121-134)
  IPR027437 Small ribosomal subunit protein uS13, C-terminal [G3DSA:4.10.910.10] (92-143)

Sequence (216 aa):
MALVIPEKFQHILRILGTNIDGKRKVMFALTAIKGVGRRYSNIVLKKADVDLDKRAGECSEEEVEKIVTIMSNPRQYKIPDWFLNRQKDIIDGKYNQLTSSTLDSKLREDLERMKKIRAHRGMRHYWGLRVRGQHTKTTGRRGRTVGVSKKEMFPLRDQNRVLNELAENYFLFNISKNKGDKKKVKAHFIAPYSTYVHQKISKSICPINFKFGVIN

Secondary structure (DSSP, 8-state):
--SS--SS--SEEEETTEEEETTSBHHHHGGGSTT--HHHHHHHHHHTT--SSSBGGG--HHHHHHHHHHHH-TTTTT--GGGSSB-S-TTT---B---HHHHHHHHHHHHHHHHHHT-HHHHHHHTT--SSS--TTTTT--S------------TTTHHHHHHHHHHHHHHHHHTTSS------------------SS-----------------

Organism: NCBI:txid1586481

Solvent-accessible surface area (backbone atoms only — not comparable to full-atom values): 13858 Å² total; per-residue (Å²): 135,75,96,60,84,63,93,78,58,40,65,68,42,81,56,82,93,39,80,30,54,12,84,37,38,34,39,64,26,52,41,70,39,48,76,36,45,65,70,54,33,46,53,49,31,65,69,54,75,48,70,65,82,43,38,38,16,69,58,51,70,68,57,52,49,44,44,52,52,44,58,76,42,40,62,83,73,73,46,61,71,91,76,39,79,42,61,56,38,91,84,80,56,48,72,41,65,43,50,38,67,58,39,57,51,51,53,50,53,55,48,50,50,31,41,74,72,60,38,73,58,20,49,25,60,73,72,73,46,79,62,88,76,61,69,67,88,80,48,88,79,82,72,81,78,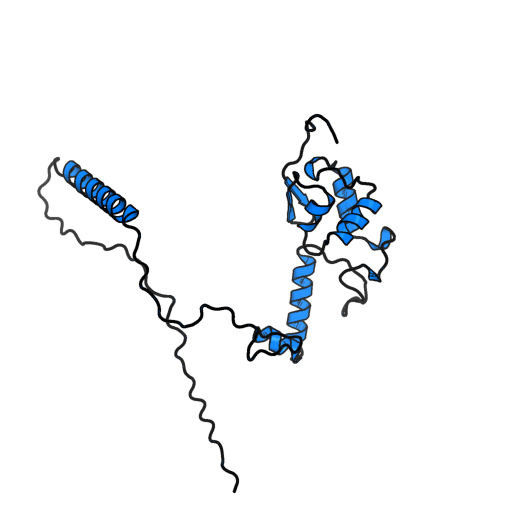92,64,88,81,77,82,82,77,78,68,75,77,54,58,61,55,55,51,48,58,51,52,53,57,57,54,60,61,61,68,71,65,82,63,90,76,97,68,95,73,85,80,74,82,76,70,83,80,77,75,78,87,94,85,85,89,86,81,78,78,76,84,76,84,75,80,80,78,82,88,125

Foldseek 3Di:
DDPDDDPQFDQWDAAPNDIFGQQAFQLVRVCSKPLDDSVNSVVLCVLLVHDRRHTNRPDDPSSRVSSRVCQFPVVVSVDDLVPAPDALDPPPGDRGRDIHPRVVVVVVVVLVVCCVVVPPQSVCVVVVHDRPPDDPPPPDDDDPDPDDDDDDDPPPPVVVVVVVVVVVVVVVVVVVCPDDDDDDDDDDPPDPPPDDDDPDDDPPPDPPPDPPDDDD

Nearest PDB structures (foldseek):
  8b2l-assembly1_U1  TM=9.859E-01  e=9.716E-21  Nicotiana tabacum
  7qiz-assembly1_TA  TM=9.834E-01  e=1.250E-20  Solanum lycopersicum
  8cq7-assembly1_U  TM=9.757E-01  e=1.250E-20  Candida albicans
  6fyy-assembly1_S  TM=9.674E-01  e=1.370E-19  Kluyveromyces lactis NRRL Y-1140
  8rxh-assembly1_SR  TM=9.760E-01  e=2.741E-19  Leishmania major strain Friedlin

Radius of gyration: 31.21 Å; Cα contacts (8 Å, |Δi|>4): 168; chains: 1; bounding box: 60×76×84 Å

Mean predicted aligned error: 16.35 Å